Protein AF-A0AAU7LVA7-F1 (afdb_monomer_lite)

Foldseek 3Di:
DWFKKKKAACVVQPFPDPALVSVVVSVVVQPPDFQQEDPLQLQLLCLLCVVANALVVDDPQDPCSVVRQWPGRSNVCRVVPRGRMRMTTGHDDDDCLVVVVSSLVSRLVSQMWMAGPVVSWIAGNVRQIHPNVCSVVNVVSVVVVVPAQDFQFPVRVLVVCLVVVQVLVVVVQWDQDDDRNFPRWTWHDDVPGIKIWGWDWDDGRQGIKIKIKTQDDDDVVVVSCCVVPNDPDDDPDDDDDDGDTDIDMGGDDGDDPDDDDDDDDDDDDDDDDDDDDDDDDDDDDDDDDDD

Structure (mmCIF, N/CA/C/O backbone):
data_AF-A0AAU7LVA7-F1
#
_entry.id   AF-A0AAU7LVA7-F1
#
loop_
_atom_site.group_PDB
_atom_site.id
_atom_site.type_symbol
_atom_site.label_atom_id
_atom_site.label_alt_id
_atom_site.label_comp_id
_atom_site.label_asym_id
_atom_site.label_entity_id
_atom_site.label_seq_id
_atom_site.pdbx_PDB_ins_code
_atom_site.Cartn_x
_atom_site.Cartn_y
_atom_site.Cartn_z
_atom_site.occupancy
_atom_site.B_iso_or_equiv
_atom_site.auth_seq_id
_atom_site.auth_comp_id
_atom_site.auth_asym_id
_atom_site.auth_atom_id
_atom_site.pdbx_PDB_model_num
ATOM 1 N N . MET A 1 1 ? -14.015 9.700 -6.383 1.00 58.28 1 MET A N 1
ATOM 2 C CA . MET A 1 1 ? -14.110 9.625 -4.910 1.00 58.28 1 MET A CA 1
ATOM 3 C C . MET A 1 1 ? -12.846 8.931 -4.430 1.00 58.28 1 MET A C 1
ATOM 5 O O . MET A 1 1 ? -12.488 7.931 -5.043 1.00 58.28 1 MET A O 1
ATOM 9 N N . SER A 1 2 ? -12.120 9.504 -3.466 1.00 77.62 2 SER A N 1
ATOM 10 C CA . SER A 1 2 ? -10.934 8.886 -2.849 1.00 77.62 2 SER A CA 1
ATOM 11 C C . SER A 1 2 ? -11.360 7.720 -1.965 1.00 77.62 2 SER A C 1
ATOM 13 O O . SER A 1 2 ? -12.406 7.804 -1.330 1.00 77.62 2 SER A O 1
ATOM 15 N N . HIS A 1 3 ? -10.595 6.625 -1.975 1.00 90.06 3 HIS A N 1
ATOM 16 C CA . HIS A 1 3 ? -10.775 5.514 -1.038 1.00 90.06 3 HIS A CA 1
ATOM 17 C C . HIS A 1 3 ? -9.884 5.765 0.166 1.00 90.06 3 HIS A C 1
ATOM 19 O O . HIS A 1 3 ? -8.681 5.522 0.110 1.00 90.06 3 HIS A O 1
ATOM 25 N N . ASP A 1 4 ? -10.484 6.307 1.219 1.00 94.25 4 ASP A N 1
ATOM 26 C CA . ASP A 1 4 ? -9.775 6.735 2.417 1.00 94.25 4 ASP A CA 1
ATOM 27 C C . ASP A 1 4 ? -9.906 5.684 3.523 1.00 94.25 4 ASP A C 1
ATOM 29 O O . ASP A 1 4 ? -10.992 5.170 3.796 1.00 94.25 4 ASP A O 1
ATOM 33 N N . ILE A 1 5 ? -8.779 5.367 4.153 1.00 96.38 5 ILE A N 1
ATOM 34 C CA . ILE A 1 5 ? -8.670 4.422 5.263 1.00 96.38 5 ILE A CA 1
ATOM 35 C C . ILE A 1 5 ? -8.008 5.106 6.452 1.00 96.38 5 ILE A C 1
ATOM 37 O O . ILE A 1 5 ? -7.108 5.933 6.296 1.00 96.38 5 ILE A O 1
ATOM 41 N N . TRP A 1 6 ? -8.443 4.740 7.650 1.00 98.00 6 TRP A N 1
ATOM 42 C CA . TRP A 1 6 ? -8.034 5.401 8.883 1.00 98.00 6 TRP A CA 1
ATOM 43 C C . TRP A 1 6 ? -7.529 4.373 9.877 1.00 98.00 6 TRP A C 1
ATOM 45 O O . TRP A 1 6 ? -8.234 3.418 10.184 1.00 98.00 6 TRP A O 1
ATOM 55 N N . ALA A 1 7 ? -6.322 4.562 10.395 1.00 98.25 7 ALA A N 1
ATOM 56 C CA . ALA A 1 7 ? -5.748 3.703 11.418 1.00 98.25 7 ALA A CA 1
ATOM 57 C C . ALA A 1 7 ? -5.675 4.424 12.766 1.00 98.25 7 ALA A C 1
ATOM 59 O O . ALA A 1 7 ? -5.423 5.628 12.816 1.00 98.25 7 ALA A O 1
ATOM 60 N N . TRP A 1 8 ? -5.850 3.691 13.864 1.00 98.25 8 TRP A N 1
ATOM 61 C CA . TRP A 1 8 ? -5.659 4.228 15.212 1.00 98.25 8 TRP A CA 1
ATOM 62 C C . TRP A 1 8 ? -5.093 3.189 16.170 1.00 98.25 8 TRP A C 1
ATOM 64 O O . TRP A 1 8 ? -5.199 1.979 15.957 1.00 98.25 8 TRP A O 1
ATOM 74 N N . ASP A 1 9 ? -4.471 3.673 17.239 1.00 97.81 9 ASP A N 1
ATOM 75 C CA . ASP A 1 9 ? -3.884 2.823 18.266 1.00 97.81 9 ASP A CA 1
ATOM 76 C C . ASP A 1 9 ? -4.947 2.363 19.263 1.00 97.81 9 ASP A C 1
ATOM 78 O O . ASP A 1 9 ? -5.365 3.117 20.142 1.00 97.81 9 ASP A O 1
ATOM 82 N N . ILE A 1 10 ? -5.363 1.101 19.144 1.00 96.31 10 ILE A N 1
ATOM 83 C CA . ILE A 1 10 ? -6.399 0.518 20.004 1.00 96.31 10 ILE A CA 1
ATOM 84 C C . ILE A 1 10 ? -5.970 0.419 21.478 1.00 96.31 10 ILE A C 1
ATOM 86 O O . ILE A 1 10 ? -6.820 0.281 22.352 1.00 96.31 10 ILE A O 1
ATOM 90 N N . SER A 1 11 ? -4.662 0.469 21.770 1.00 96.19 11 SER A N 1
ATOM 91 C CA . SER A 1 11 ? -4.168 0.424 23.152 1.00 96.19 11 SER A CA 1
ATOM 92 C C . SER A 1 11 ? -4.306 1.766 23.871 1.00 96.19 11 SER A C 1
ATOM 94 O O . SER A 1 11 ? -4.548 1.782 25.077 1.00 96.19 11 SER A O 1
ATOM 96 N N . SER A 1 12 ? -4.227 2.869 23.124 1.00 96.31 12 SER A N 1
ATOM 97 C CA . SER A 1 12 ? -4.484 4.224 23.624 1.00 96.31 12 SER A CA 1
ATOM 98 C C . SER A 1 12 ? -5.970 4.580 23.556 1.00 96.31 12 SER A C 1
ATOM 100 O O . SER A 1 12 ? -6.494 5.220 24.463 1.00 96.31 12 SER A O 1
ATOM 102 N N . HIS A 1 13 ? -6.656 4.117 22.506 1.00 96.44 13 HIS A N 1
ATOM 103 C CA . HIS A 1 13 ? -8.060 4.417 22.222 1.00 96.44 13 HIS A CA 1
ATOM 104 C C . HIS A 1 13 ? -8.849 3.123 21.989 1.00 96.44 13 HIS A C 1
ATOM 106 O O . HIS A 1 13 ? -9.109 2.742 20.838 1.00 96.44 13 HIS A O 1
ATOM 112 N N . PRO A 1 14 ? -9.210 2.406 23.069 1.00 96.12 14 PRO A N 1
ATOM 113 C CA . PRO A 1 14 ? -9.965 1.169 22.957 1.00 96.12 14 PRO A CA 1
ATOM 114 C C . PRO A 1 14 ? -11.344 1.410 22.337 1.00 96.12 14 PRO A C 1
ATOM 116 O O . PRO A 1 14 ? -11.902 2.511 22.366 1.00 96.12 14 PRO A O 1
ATOM 119 N N . LEU A 1 15 ? -11.914 0.344 21.780 1.00 94.31 15 LEU A N 1
ATOM 120 C CA . LEU A 1 15 ? -13.280 0.374 21.277 1.00 94.31 15 LEU A CA 1
ATOM 121 C C . LEU A 1 15 ? -14.253 0.683 22.417 1.00 94.31 15 LEU A C 1
ATOM 123 O O . LEU A 1 15 ? -14.144 0.120 23.506 1.00 94.31 15 LEU A O 1
ATOM 127 N N . SER A 1 16 ? -15.249 1.523 22.143 1.00 87.00 16 SER A N 1
ATOM 128 C CA . SER A 1 16 ? -16.340 1.777 23.095 1.00 87.00 16 SER A CA 1
ATOM 129 C C . SER A 1 16 ? -17.169 0.515 23.378 1.00 87.00 16 SER A C 1
ATOM 131 O O . SER A 1 16 ? -17.613 0.298 24.503 1.00 87.00 16 SER A O 1
ATOM 133 N N . THR A 1 17 ? -17.349 -0.339 22.365 1.00 91.88 17 THR A N 1
ATOM 134 C CA . THR A 1 17 ? -17.931 -1.686 22.461 1.00 91.88 17 THR A CA 1
ATOM 135 C C . THR A 1 17 ? -17.287 -2.609 21.424 1.00 91.88 17 THR A C 1
ATOM 137 O O . THR A 1 17 ? -16.832 -2.140 20.382 1.00 91.88 17 THR A O 1
ATOM 140 N N . ASP A 1 18 ? -17.312 -3.926 21.653 1.00 93.19 18 ASP A N 1
ATOM 141 C CA . ASP A 1 18 ? -16.828 -4.960 20.715 1.00 93.19 18 ASP A CA 1
ATOM 142 C C . ASP A 1 18 ? -17.759 -5.167 19.496 1.00 93.19 18 ASP A C 1
ATOM 144 O O . ASP A 1 18 ? -18.023 -6.285 19.054 1.00 93.19 18 ASP A O 1
ATOM 148 N N . THR A 1 19 ? -18.300 -4.079 18.952 1.00 96.69 19 THR A N 1
ATOM 149 C CA . THR A 1 19 ? -19.236 -4.081 17.826 1.00 96.69 19 THR A CA 1
ATOM 150 C C . THR A 1 19 ? -18.777 -3.106 16.751 1.00 96.69 19 THR A C 1
ATOM 152 O O . THR A 1 19 ? -18.006 -2.184 17.018 1.00 96.69 19 THR A O 1
ATOM 155 N N . PHE A 1 20 ? -19.286 -3.266 15.527 1.00 97.00 20 PHE A N 1
ATOM 156 C CA . PHE A 1 20 ? -19.023 -2.297 14.462 1.00 97.00 20 PHE A CA 1
ATOM 157 C C . PHE A 1 20 ? -19.462 -0.877 14.852 1.00 97.00 20 PHE A C 1
ATOM 159 O O . PHE A 1 20 ? -18.714 0.072 14.644 1.00 97.00 20 PHE A O 1
ATOM 166 N N . GLY A 1 21 ? -20.631 -0.735 15.489 1.00 96.94 21 GLY A N 1
ATOM 167 C CA . GLY A 1 21 ? -21.102 0.558 15.991 1.00 96.94 21 GLY A CA 1
ATOM 168 C C . GLY A 1 21 ? -20.134 1.175 17.002 1.00 96.94 21 GLY A C 1
ATOM 169 O O . GLY A 1 21 ? -19.877 2.375 16.945 1.00 96.94 21 GLY A O 1
ATOM 170 N N . GLY A 1 22 ? -19.532 0.351 17.864 1.00 96.75 22 GLY A N 1
ATOM 171 C CA . GLY A 1 22 ? -18.489 0.793 18.784 1.00 96.75 22 GLY A CA 1
ATOM 172 C C . GLY A 1 22 ? -17.232 1.293 18.076 1.00 96.75 22 GLY A C 1
ATOM 173 O O . GLY A 1 22 ? -16.712 2.349 18.432 1.00 96.75 22 GLY A O 1
ATOM 174 N N . ALA A 1 23 ? -16.783 0.580 17.039 1.00 97.12 23 ALA A N 1
ATOM 175 C CA . ALA A 1 23 ? -15.648 0.990 16.213 1.00 97.12 23 ALA A CA 1
ATOM 176 C C . ALA A 1 23 ? -15.919 2.293 15.449 1.00 97.12 23 ALA A C 1
ATOM 178 O O . ALA A 1 23 ? -15.084 3.192 15.472 1.00 97.12 23 ALA A O 1
ATOM 179 N N . ALA A 1 24 ? -17.099 2.432 14.840 1.00 97.00 24 ALA A N 1
ATOM 180 C CA . ALA A 1 24 ? -17.502 3.649 14.141 1.00 97.00 24 ALA A CA 1
ATOM 181 C C . ALA A 1 24 ? -17.590 4.854 15.094 1.00 97.00 24 ALA A C 1
ATOM 183 O O . ALA A 1 24 ? -17.121 5.940 14.763 1.00 97.00 24 ALA A O 1
ATOM 184 N N . GLN A 1 25 ? -18.137 4.669 16.300 1.00 96.69 25 GLN A N 1
ATOM 185 C CA . GLN A 1 25 ? -18.177 5.720 17.321 1.00 96.69 25 GLN A CA 1
ATOM 186 C C . GLN A 1 25 ? -16.778 6.129 17.786 1.00 96.69 25 GLN A C 1
ATOM 188 O O . GLN A 1 25 ? -16.509 7.324 17.893 1.00 96.69 25 GLN A O 1
ATOM 193 N N . THR A 1 26 ? -15.886 5.162 18.031 1.00 96.75 26 THR A N 1
ATOM 194 C CA . THR A 1 26 ? -14.486 5.452 18.366 1.00 96.75 26 THR A CA 1
ATOM 195 C C . THR A 1 26 ? -13.816 6.223 17.228 1.00 96.75 26 THR A C 1
ATOM 197 O O . THR A 1 26 ? -13.248 7.278 17.480 1.00 96.75 26 THR A O 1
ATOM 200 N N . PHE A 1 27 ? -13.947 5.775 15.976 1.00 96.75 27 PHE A N 1
ATOM 201 C CA . PHE A 1 27 ? -13.410 6.484 14.811 1.00 96.75 27 PHE A CA 1
ATOM 202 C C . PHE A 1 27 ? -13.885 7.944 14.745 1.00 96.75 27 PHE A C 1
ATOM 204 O O . PHE A 1 27 ? -13.054 8.847 14.682 1.00 96.75 27 PHE A O 1
ATOM 211 N N . LEU A 1 28 ? -15.199 8.184 14.826 1.00 96.44 28 LEU A N 1
ATOM 212 C CA . LEU A 1 28 ? -15.772 9.534 14.790 1.00 96.44 28 LEU A CA 1
ATOM 213 C C . LEU A 1 28 ? -15.262 10.410 15.940 1.00 96.44 28 LEU A C 1
ATOM 215 O O . LEU A 1 28 ? -14.937 11.575 15.726 1.00 96.44 28 LEU A O 1
ATOM 219 N N . ALA A 1 29 ? -15.150 9.854 17.149 1.00 96.25 29 ALA A N 1
ATOM 220 C CA . ALA A 1 29 ? -14.634 10.585 18.302 1.00 96.25 29 ALA A CA 1
ATOM 221 C C . ALA A 1 29 ? -13.168 11.010 18.117 1.00 96.25 29 ALA A C 1
ATOM 223 O O . ALA A 1 29 ? -12.787 12.085 18.572 1.00 96.25 29 ALA A O 1
ATOM 224 N N . LEU A 1 30 ? -12.355 10.198 17.435 1.00 96.75 30 LEU A N 1
ATOM 225 C CA . LEU A 1 30 ? -10.927 10.459 17.240 1.00 96.75 30 LEU A CA 1
ATOM 226 C C . LEU A 1 30 ? -10.613 11.449 16.108 1.00 96.75 30 LEU A C 1
ATOM 228 O O . LEU A 1 30 ? -9.484 11.936 16.050 1.00 96.75 30 LEU A O 1
ATOM 232 N N . GLN A 1 31 ? -11.568 11.788 15.232 1.00 95.50 31 GLN A N 1
ATOM 233 C CA . GLN A 1 31 ? -11.324 12.702 14.101 1.00 95.50 31 GLN A CA 1
ATOM 234 C C . GLN A 1 31 ? -10.785 14.075 14.533 1.00 95.50 31 GLN A C 1
ATOM 236 O O . GLN A 1 31 ? -9.947 14.663 13.839 1.00 95.50 31 GLN A O 1
ATOM 241 N N . GLU A 1 32 ? -11.218 14.541 15.705 1.00 92.75 32 GLU A N 1
ATOM 242 C CA . GLU A 1 32 ? -10.858 15.841 16.281 1.00 92.75 32 GLU A CA 1
ATOM 243 C C . GLU A 1 32 ? -9.812 15.742 17.405 1.00 92.75 32 GLU A C 1
ATOM 245 O O . GLU A 1 32 ? -9.429 16.754 17.994 1.00 92.75 32 GLU A O 1
ATOM 250 N N . VAL A 1 33 ? -9.326 14.537 17.724 1.00 95.94 33 VAL A N 1
ATOM 251 C CA . VAL A 1 33 ? -8.373 14.338 18.823 1.00 95.94 33 VAL A CA 1
ATOM 252 C C . VAL A 1 33 ? -6.941 14.540 18.334 1.00 95.94 33 VAL A C 1
ATOM 254 O O . VAL A 1 33 ? -6.463 13.869 17.415 1.00 95.94 33 VAL A O 1
ATOM 257 N N . ASN A 1 34 ? -6.242 15.456 19.001 1.00 93.69 34 ASN A N 1
ATOM 258 C CA . ASN A 1 34 ? -4.803 15.656 18.889 1.00 93.69 34 ASN A CA 1
ATOM 259 C C . ASN A 1 34 ? -4.160 15.296 20.233 1.00 93.69 34 ASN A C 1
ATOM 261 O O . ASN A 1 34 ? -4.285 16.038 21.207 1.00 93.69 34 ASN A O 1
ATOM 265 N N . ASP A 1 35 ? -3.514 14.138 20.281 1.00 92.56 35 ASP A N 1
ATOM 266 C CA . ASP A 1 35 ? -2.845 13.587 21.459 1.00 92.56 35 ASP A CA 1
ATOM 267 C C . ASP A 1 35 ? -1.343 13.353 21.225 1.00 92.56 35 ASP A C 1
ATOM 269 O O . ASP A 1 35 ? -0.682 12.681 22.015 1.00 92.56 35 ASP A O 1
ATOM 273 N N . GLY A 1 36 ? -0.794 13.935 20.154 1.00 89.31 36 GLY A N 1
ATOM 274 C CA . GLY A 1 36 ? 0.602 13.764 19.758 1.00 89.31 36 GLY A CA 1
ATOM 275 C C . GLY A 1 36 ? 0.866 12.530 18.891 1.00 89.31 36 GLY A C 1
ATOM 276 O O . GLY A 1 36 ? 2.018 12.309 18.523 1.00 89.31 36 GLY A O 1
ATOM 277 N N . GLY A 1 37 ? -0.171 11.768 18.523 1.00 89.81 37 GLY A N 1
ATOM 278 C CA . GLY A 1 37 ? -0.056 10.572 17.690 1.00 89.81 37 GLY A CA 1
ATOM 279 C C . GLY A 1 37 ? 0.475 9.347 18.442 1.00 89.81 37 GLY A C 1
ATOM 280 O O . GLY A 1 37 ? 0.793 9.393 19.629 1.00 89.81 37 GLY A O 1
ATOM 281 N N . SER A 1 38 ? 0.574 8.211 17.743 1.00 94.88 38 SER A N 1
ATOM 282 C CA . SER A 1 38 ? 1.116 6.963 18.297 1.00 94.88 38 SER A CA 1
ATOM 283 C C . SER A 1 38 ? 2.470 6.612 17.668 1.00 94.88 38 SER A C 1
ATOM 285 O O . SER A 1 38 ? 2.602 6.662 16.441 1.00 94.88 38 SER A O 1
ATOM 287 N N . PRO A 1 39 ? 3.469 6.144 18.448 1.00 95.06 39 PRO A N 1
ATOM 288 C CA . PRO A 1 39 ? 4.717 5.617 17.888 1.00 95.06 39 PRO A CA 1
ATOM 289 C C . PRO A 1 39 ? 4.489 4.429 16.935 1.00 95.06 39 PRO A C 1
ATOM 291 O O . PRO A 1 39 ? 5.303 4.193 16.038 1.00 95.06 39 PRO A O 1
ATOM 294 N N . ARG A 1 40 ? 3.359 3.719 17.065 1.00 97.56 40 ARG A N 1
ATOM 295 C CA . ARG A 1 40 ? 2.959 2.637 16.153 1.00 97.56 40 ARG A CA 1
ATOM 296 C C . ARG A 1 40 ? 2.657 3.141 14.742 1.00 97.56 40 ARG A C 1
ATOM 298 O O . ARG A 1 40 ? 2.842 2.388 13.790 1.00 97.56 40 ARG A O 1
ATOM 305 N N . PHE A 1 41 ? 2.286 4.414 14.567 1.00 97.75 41 PHE A N 1
ATOM 306 C CA . PHE A 1 41 ? 2.133 5.004 13.232 1.00 97.75 41 PHE A CA 1
ATOM 307 C C . PHE A 1 41 ? 3.456 5.038 12.471 1.00 97.75 41 PHE A C 1
ATOM 309 O O . PHE A 1 41 ? 3.475 4.755 11.278 1.00 97.75 41 PHE A O 1
ATOM 316 N N . ALA A 1 42 ? 4.580 5.294 13.146 1.00 96.31 42 ALA A N 1
ATOM 317 C CA . ALA A 1 42 ? 5.890 5.258 12.503 1.00 96.31 42 ALA A CA 1
ATOM 318 C C . ALA A 1 42 ? 6.309 3.826 12.118 1.00 96.31 42 ALA A C 1
ATOM 320 O O . ALA A 1 42 ? 6.936 3.620 11.080 1.00 96.31 42 ALA A O 1
ATOM 321 N N . GLU A 1 43 ? 5.977 2.819 12.931 1.00 96.56 43 GLU A N 1
ATOM 322 C CA . GLU A 1 43 ? 6.195 1.404 12.590 1.00 96.56 43 GLU A CA 1
ATOM 323 C C . GLU A 1 43 ? 5.368 0.980 11.379 1.00 96.56 43 GLU A C 1
ATOM 325 O O . GLU A 1 43 ? 5.917 0.457 10.406 1.00 96.56 43 GLU A O 1
ATOM 330 N N . PHE A 1 44 ? 4.078 1.294 11.409 1.00 98.25 44 PHE A N 1
ATOM 331 C CA . PHE A 1 44 ? 3.154 1.070 10.311 1.00 98.25 44 PHE A CA 1
ATOM 332 C C . PHE A 1 44 ? 3.618 1.759 9.020 1.00 98.25 44 PHE A C 1
ATOM 334 O O . PHE A 1 44 ? 3.802 1.097 7.999 1.00 98.25 44 PHE A O 1
ATOM 341 N N . ALA A 1 45 ? 3.914 3.059 9.064 1.00 97.56 45 ALA A N 1
ATOM 342 C CA . ALA A 1 45 ? 4.364 3.814 7.901 1.00 97.56 45 ALA A CA 1
ATOM 343 C C . ALA A 1 45 ? 5.691 3.294 7.328 1.00 97.56 45 ALA A C 1
ATOM 345 O O . ALA A 1 45 ? 5.846 3.237 6.108 1.00 97.56 45 ALA A O 1
ATOM 346 N N . ARG A 1 46 ? 6.631 2.850 8.180 1.00 97.56 46 ARG A N 1
ATOM 347 C CA . ARG A 1 46 ? 7.866 2.183 7.728 1.00 97.56 46 ARG A CA 1
ATOM 348 C C . ARG A 1 46 ? 7.569 0.907 6.948 1.00 97.56 46 ARG A C 1
ATOM 350 O O . ARG A 1 46 ? 8.192 0.692 5.912 1.00 97.56 46 ARG A O 1
ATOM 357 N N . ALA A 1 47 ? 6.628 0.086 7.412 1.00 96.75 47 ALA A N 1
ATOM 358 C CA . ALA A 1 47 ? 6.228 -1.119 6.689 1.00 96.75 47 ALA A CA 1
ATOM 359 C C . ALA A 1 47 ? 5.643 -0.776 5.309 1.00 96.75 47 ALA A C 1
ATOM 361 O O . ALA A 1 47 ? 6.010 -1.411 4.319 1.00 96.75 47 ALA A O 1
ATOM 362 N N . LEU A 1 48 ? 4.809 0.269 5.226 1.00 96.12 48 LEU A N 1
ATOM 363 C CA . LEU A 1 48 ? 4.238 0.739 3.961 1.00 96.12 48 LEU A CA 1
ATOM 364 C C . LEU A 1 48 ? 5.319 1.150 2.958 1.00 96.12 48 LEU A C 1
ATOM 366 O O . LEU A 1 48 ? 5.355 0.622 1.844 1.00 96.12 48 LEU A O 1
ATOM 370 N N . VAL A 1 49 ? 6.228 2.045 3.365 1.00 94.88 49 VAL A N 1
ATOM 371 C CA . VAL A 1 49 ? 7.261 2.577 2.462 1.00 94.88 49 VAL A CA 1
ATOM 372 C C . VAL A 1 49 ? 8.371 1.574 2.149 1.00 94.88 49 VAL A C 1
ATOM 374 O O . VAL A 1 49 ? 9.024 1.693 1.117 1.00 94.88 49 VAL A O 1
ATOM 377 N N . ALA A 1 50 ? 8.570 0.552 2.989 1.00 91.88 50 ALA A N 1
ATOM 378 C CA . ALA A 1 50 ? 9.506 -0.533 2.701 1.00 91.88 50 ALA A CA 1
ATOM 379 C C . ALA A 1 50 ? 9.053 -1.393 1.510 1.00 91.88 50 ALA A C 1
ATOM 381 O O . ALA A 1 50 ? 9.889 -1.855 0.734 1.00 91.88 50 ALA A O 1
ATOM 382 N N . ARG A 1 51 ? 7.740 -1.612 1.355 1.00 88.31 51 ARG A N 1
ATOM 383 C CA . ARG A 1 51 ? 7.186 -2.380 0.228 1.00 88.31 51 ARG A CA 1
ATOM 384 C C . ARG A 1 51 ? 6.898 -1.505 -0.988 1.00 88.31 51 ARG A C 1
ATOM 386 O O . ARG A 1 51 ? 7.132 -1.930 -2.117 1.00 88.31 51 ARG A O 1
ATOM 393 N N . HIS A 1 52 ? 6.388 -0.302 -0.752 1.00 88.50 52 HIS A N 1
ATOM 394 C CA . HIS A 1 52 ? 6.038 0.664 -1.783 1.00 88.50 52 HIS A CA 1
ATOM 395 C C . HIS A 1 52 ? 6.662 2.013 -1.410 1.00 88.50 52 HIS A C 1
ATOM 397 O O . HIS A 1 52 ? 6.055 2.751 -0.644 1.00 88.50 52 HIS A O 1
ATOM 403 N N . PRO A 1 53 ? 7.875 2.345 -1.874 1.00 90.69 53 PRO A N 1
ATOM 404 C CA . PRO A 1 53 ? 8.503 3.620 -1.538 1.00 90.69 53 PRO A CA 1
ATOM 405 C C . PRO A 1 53 ? 7.628 4.819 -1.922 1.00 90.69 53 PRO A C 1
ATOM 407 O O . PRO A 1 53 ? 6.957 4.799 -2.952 1.00 90.69 53 PRO A O 1
ATOM 410 N N . SER A 1 54 ? 7.645 5.864 -1.093 1.00 90.25 54 SER A N 1
ATOM 411 C CA . SER A 1 54 ? 7.033 7.151 -1.443 1.00 90.25 54 SER A CA 1
ATOM 412 C C . SER A 1 54 ? 7.858 7.854 -2.522 1.00 90.25 54 SER A C 1
ATOM 414 O O . SER A 1 54 ? 9.085 7.742 -2.532 1.00 90.25 54 SER A O 1
ATOM 416 N N . ALA A 1 55 ? 7.201 8.615 -3.400 1.00 88.44 55 ALA A N 1
ATOM 417 C CA . ALA A 1 55 ? 7.841 9.304 -4.523 1.00 88.44 55 ALA A CA 1
ATOM 418 C C . ALA A 1 55 ? 9.020 10.203 -4.099 1.00 88.44 55 ALA A C 1
ATOM 420 O O . ALA A 1 55 ? 10.050 10.242 -4.760 1.00 88.44 55 ALA A O 1
ATOM 421 N N . ASP A 1 56 ? 8.901 10.888 -2.962 1.00 89.19 56 ASP A N 1
ATOM 422 C CA . ASP A 1 56 ? 9.929 11.782 -2.413 1.00 89.19 56 ASP A CA 1
ATOM 423 C C . ASP A 1 56 ? 11.098 11.056 -1.721 1.00 89.19 56 ASP A C 1
ATOM 425 O O . ASP A 1 56 ? 12.065 11.700 -1.316 1.00 89.19 56 ASP A O 1
ATOM 429 N N . MET A 1 57 ? 11.004 9.733 -1.549 1.00 87.44 57 MET A N 1
ATOM 430 C CA . MET A 1 57 ? 12.101 8.883 -1.071 1.00 87.44 57 MET A CA 1
ATOM 431 C C . MET A 1 57 ? 12.961 8.343 -2.217 1.00 87.44 57 MET A C 1
ATOM 433 O O . MET A 1 57 ? 13.983 7.702 -1.968 1.00 87.44 57 MET A O 1
ATOM 437 N N . LEU A 1 58 ? 12.537 8.572 -3.457 1.00 85.12 58 LEU A N 1
ATOM 438 C CA . LEU A 1 58 ? 13.228 8.147 -4.661 1.00 85.12 58 LEU A CA 1
ATOM 439 C C . LEU A 1 58 ? 14.003 9.324 -5.268 1.00 85.12 58 LEU A C 1
ATOM 441 O O . LEU A 1 58 ? 13.792 10.486 -4.909 1.00 85.12 58 LEU A O 1
ATOM 445 N N . ALA A 1 59 ? 14.951 9.029 -6.159 1.00 82.56 59 ALA A N 1
ATOM 446 C CA . ALA A 1 59 ? 15.675 10.086 -6.860 1.00 82.56 59 ALA A CA 1
ATOM 447 C C . ALA A 1 59 ? 14.694 10.935 -7.701 1.00 82.56 59 ALA A C 1
ATOM 449 O O . ALA A 1 59 ? 13.701 10.395 -8.187 1.00 82.56 59 ALA A O 1
ATOM 450 N N . PRO A 1 60 ? 14.947 12.243 -7.919 1.00 77.56 60 PRO A N 1
ATOM 451 C CA . PRO A 1 60 ? 14.043 13.104 -8.694 1.00 77.56 60 PRO A CA 1
ATOM 452 C C . PRO A 1 60 ? 13.753 12.610 -10.119 1.00 77.56 60 PRO A C 1
ATOM 454 O O . PRO A 1 60 ? 12.749 12.989 -10.713 1.00 77.56 60 PRO A O 1
ATOM 457 N N . ASP A 1 61 ? 14.648 11.798 -10.677 1.00 75.12 61 ASP A N 1
ATOM 458 C CA . ASP A 1 61 ? 14.548 11.167 -11.989 1.00 75.12 61 ASP A CA 1
ATOM 459 C C . ASP A 1 61 ? 14.272 9.656 -11.914 1.00 75.12 61 ASP A C 1
ATOM 461 O O . ASP A 1 61 ? 14.360 8.964 -12.936 1.00 75.12 61 ASP A O 1
ATOM 465 N N . ASP A 1 62 ? 13.931 9.140 -10.727 1.00 75.06 62 ASP A N 1
ATOM 466 C CA . ASP A 1 62 ? 13.575 7.741 -10.552 1.00 75.06 62 ASP A CA 1
ATOM 467 C C . ASP A 1 62 ? 12.229 7.466 -11.240 1.00 75.06 62 ASP A C 1
ATOM 469 O O . ASP A 1 62 ? 11.203 8.035 -10.856 1.00 75.06 62 ASP A O 1
ATOM 473 N N . PRO A 1 63 ? 12.197 6.588 -12.253 1.00 66.81 63 PRO A N 1
ATOM 474 C CA . PRO A 1 63 ? 10.955 6.213 -12.916 1.00 66.81 63 PRO A CA 1
ATOM 475 C C . PRO A 1 63 ? 9.862 5.678 -11.996 1.00 66.81 63 PRO A C 1
ATOM 477 O O . PRO A 1 63 ? 8.694 5.701 -12.375 1.00 66.81 63 PRO A O 1
ATOM 480 N N . ASP A 1 64 ? 10.237 5.097 -10.861 1.00 72.00 64 ASP A N 1
ATOM 481 C CA . ASP A 1 64 ? 9.284 4.464 -9.958 1.00 72.00 64 ASP A CA 1
ATOM 482 C C . ASP A 1 64 ? 8.616 5.505 -9.035 1.00 72.00 64 ASP A C 1
ATOM 484 O O . ASP A 1 64 ? 7.665 5.176 -8.326 1.00 72.00 64 ASP A O 1
ATOM 488 N N . ALA A 1 65 ? 9.042 6.778 -9.078 1.00 78.88 65 ALA A N 1
ATOM 489 C CA . ALA A 1 65 ? 8.425 7.868 -8.320 1.00 78.88 65 ALA A CA 1
ATOM 490 C C . ALA A 1 65 ? 6.969 8.128 -8.731 1.00 78.88 65 ALA A C 1
ATOM 492 O O . ALA A 1 65 ? 6.117 8.329 -7.867 1.00 78.88 65 ALA A O 1
ATOM 493 N N . GLU A 1 66 ? 6.655 8.048 -10.028 1.00 75.56 66 GLU A N 1
ATOM 494 C CA . GLU A 1 66 ? 5.277 8.168 -10.535 1.00 75.56 66 GLU A CA 1
ATOM 495 C C . GLU A 1 66 ? 4.395 6.965 -10.157 1.00 75.56 66 GLU A C 1
ATOM 497 O O . GLU A 1 66 ? 3.170 7.030 -10.255 1.00 75.56 66 GLU A O 1
ATOM 502 N N . ASP A 1 67 ? 5.015 5.871 -9.709 1.00 75.56 67 ASP A N 1
ATOM 503 C CA . ASP A 1 67 ? 4.354 4.607 -9.389 1.00 75.56 67 ASP A CA 1
ATOM 504 C C . ASP A 1 67 ? 4.087 4.420 -7.895 1.00 75.56 67 ASP A C 1
ATOM 506 O O . ASP A 1 67 ? 3.506 3.405 -7.493 1.00 75.56 67 ASP A O 1
ATOM 510 N N . SER A 1 68 ? 4.488 5.392 -7.072 1.00 86.44 68 SER A N 1
ATOM 511 C CA . SER A 1 68 ? 4.133 5.425 -5.658 1.00 86.44 68 SER A CA 1
ATOM 512 C C . SER A 1 68 ? 2.606 5.403 -5.518 1.00 86.44 68 SER A C 1
ATOM 514 O O . SER A 1 68 ? 1.934 6.319 -5.996 1.00 86.44 68 SER A O 1
ATOM 516 N N . PRO A 1 69 ? 2.025 4.403 -4.828 1.00 87.94 69 PRO A N 1
ATOM 517 C CA . PRO A 1 69 ? 0.583 4.360 -4.614 1.00 87.94 69 PRO A CA 1
ATOM 518 C C . PRO A 1 69 ? 0.118 5.394 -3.578 1.00 87.94 69 PRO A C 1
ATOM 520 O O . PRO A 1 69 ? -1.082 5.584 -3.396 1.00 87.94 69 PRO A O 1
ATOM 523 N N . TRP A 1 70 ? 1.051 6.036 -2.872 1.00 91.44 70 TRP A N 1
ATOM 524 C CA . TRP A 1 70 ? 0.755 6.941 -1.771 1.00 91.44 70 TRP A CA 1
ATOM 525 C C . TRP A 1 70 ? 0.531 8.373 -2.242 1.00 91.44 70 TRP A C 1
ATOM 527 O O . TRP A 1 70 ? 1.327 8.931 -3.001 1.00 91.44 70 TRP A O 1
ATOM 537 N N . GLN A 1 71 ? -0.519 8.996 -1.709 1.00 88.75 71 GLN A N 1
ATOM 538 C CA . GLN A 1 71 ? -0.710 10.440 -1.790 1.00 88.75 71 GLN A CA 1
ATOM 539 C C . GLN A 1 71 ? 0.143 11.121 -0.708 1.00 88.75 71 GLN A C 1
ATOM 541 O O . GLN A 1 71 ? -0.280 11.296 0.434 1.00 88.75 71 GLN A O 1
ATOM 546 N N . GLY A 1 72 ? 1.377 11.472 -1.073 1.00 90.38 72 GLY A N 1
ATOM 547 C CA . GLY A 1 72 ? 2.381 11.997 -0.145 1.00 90.38 72 GLY A CA 1
ATOM 548 C C . GLY A 1 72 ? 3.219 10.892 0.501 1.00 90.38 72 GLY A C 1
ATOM 549 O O . GLY A 1 72 ? 3.226 9.757 0.035 1.00 90.38 72 GLY A O 1
ATOM 550 N N . ASN A 1 73 ? 3.947 11.239 1.565 1.00 94.38 73 ASN A N 1
ATOM 551 C CA . ASN A 1 73 ? 4.871 10.330 2.241 1.00 94.38 73 ASN A CA 1
ATOM 552 C C . ASN A 1 73 ? 4.279 9.837 3.571 1.00 94.38 73 ASN A C 1
ATOM 554 O O . ASN A 1 73 ? 4.267 10.619 4.529 1.00 94.38 73 ASN A O 1
ATOM 558 N N . PRO A 1 74 ? 3.860 8.558 3.676 1.00 96.44 74 PRO A N 1
ATOM 559 C CA . PRO A 1 74 ? 3.302 8.012 4.912 1.00 96.44 74 PRO A CA 1
ATOM 560 C C . PRO A 1 74 ? 4.241 8.157 6.114 1.00 96.44 74 PRO A C 1
ATOM 562 O O . PRO A 1 74 ? 3.790 8.375 7.235 1.00 96.44 74 PRO A O 1
ATOM 565 N N . LEU A 1 75 ? 5.557 8.063 5.899 1.00 95.81 75 LEU A N 1
ATOM 566 C CA . LEU A 1 75 ? 6.538 8.158 6.976 1.00 95.81 75 LEU A CA 1
ATOM 567 C C . LEU A 1 75 ? 6.649 9.583 7.522 1.00 95.81 75 LEU A C 1
ATOM 569 O O . LEU A 1 75 ? 6.651 9.753 8.738 1.00 95.81 75 LEU A O 1
ATOM 573 N N . LYS A 1 76 ? 6.678 10.599 6.649 1.00 95.69 76 LYS A N 1
ATOM 574 C CA . LYS A 1 76 ? 6.636 12.006 7.088 1.00 95.69 76 LYS A CA 1
ATOM 575 C C . LYS A 1 76 ? 5.305 12.333 7.756 1.00 95.69 76 LYS A C 1
ATOM 577 O O . LYS A 1 76 ? 5.297 12.911 8.832 1.00 95.69 76 LYS A O 1
ATOM 582 N N . GLN A 1 77 ? 4.189 11.876 7.181 1.00 95.25 77 GLN A N 1
ATOM 583 C CA . GLN A 1 77 ? 2.862 12.028 7.789 1.00 95.25 77 GLN A CA 1
ATOM 584 C C . GLN A 1 77 ? 2.808 11.436 9.205 1.00 95.25 77 GLN A C 1
ATOM 586 O O . GLN A 1 77 ? 2.188 12.028 10.080 1.00 95.25 77 GLN A O 1
ATOM 591 N N . ALA A 1 78 ? 3.479 10.306 9.454 1.00 95.50 78 ALA A N 1
ATOM 592 C CA . ALA A 1 78 ? 3.513 9.678 10.776 1.00 95.50 78 ALA A CA 1
ATOM 593 C C . ALA A 1 78 ? 4.410 10.425 11.772 1.00 95.50 78 ALA A C 1
ATOM 595 O O . ALA A 1 78 ? 4.164 10.364 12.970 1.00 95.50 78 ALA A O 1
ATOM 596 N N . GLN A 1 79 ? 5.460 11.091 11.288 1.00 93.44 79 GLN A N 1
ATOM 597 C CA . GLN A 1 79 ? 6.406 11.852 12.112 1.00 93.44 79 GLN A CA 1
ATOM 598 C C . GLN A 1 79 ? 5.876 13.241 12.471 1.00 93.44 79 GLN A C 1
ATOM 600 O O . GLN A 1 79 ? 6.052 13.694 13.598 1.00 93.44 79 GLN A O 1
ATOM 605 N N . ASP A 1 80 ? 5.223 13.896 11.513 1.00 92.31 80 ASP A N 1
ATOM 606 C CA . ASP A 1 80 ? 4.679 1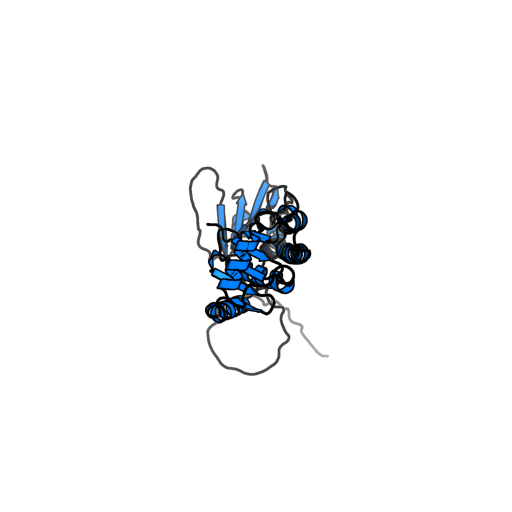5.245 11.663 1.00 92.31 80 ASP A CA 1
ATOM 607 C C . ASP A 1 80 ? 3.246 15.222 12.227 1.00 92.31 80 ASP A C 1
ATOM 609 O O . ASP A 1 80 ? 2.737 16.228 12.729 1.00 92.31 80 ASP A O 1
ATOM 613 N N . GLY A 1 81 ? 2.571 14.075 12.121 1.00 87.94 81 GLY A N 1
ATOM 614 C CA . GLY A 1 81 ? 1.193 13.879 12.540 1.00 87.94 81 GLY A CA 1
ATOM 615 C C . GLY A 1 81 ? 1.044 13.868 14.056 1.00 87.94 81 GLY A C 1
ATOM 616 O O . GLY A 1 81 ? 1.665 13.071 14.748 1.00 87.94 81 GLY A O 1
ATOM 617 N N . GLN A 1 82 ? 0.155 14.720 14.565 1.00 91.94 82 GLN A N 1
ATOM 618 C CA . GLN A 1 82 ? -0.191 14.767 15.992 1.00 91.94 82 GLN A CA 1
ATOM 619 C C . GLN A 1 82 ? -1.594 14.222 16.298 1.00 91.94 82 GLN A C 1
ATOM 621 O O . GLN A 1 82 ? -2.055 14.264 17.435 1.00 91.94 82 GLN A O 1
ATOM 626 N N . ARG A 1 83 ? -2.316 13.748 15.278 1.00 95.44 83 ARG A N 1
ATOM 627 C CA . ARG A 1 83 ? -3.688 13.257 15.439 1.00 95.44 83 ARG A CA 1
ATOM 628 C C . ARG A 1 83 ? -3.705 11.838 15.995 1.00 95.44 83 ARG A C 1
ATOM 630 O O . ARG A 1 83 ? -2.832 11.037 15.672 1.00 95.44 83 ARG A O 1
ATOM 637 N N . ALA A 1 84 ? -4.774 11.510 16.716 1.00 96.94 84 ALA A N 1
ATOM 638 C CA . ALA A 1 84 ? -5.047 10.148 17.171 1.00 96.94 84 ALA A CA 1
ATOM 639 C C . ALA A 1 84 ? -5.422 9.186 16.024 1.00 96.94 84 ALA A C 1
ATOM 641 O O . ALA A 1 84 ? -5.439 7.969 16.214 1.00 96.94 84 ALA A O 1
ATOM 642 N N . LEU A 1 85 ? -5.716 9.727 14.835 1.00 97.12 85 LEU A N 1
ATOM 643 C CA . LEU A 1 85 ? -5.939 8.980 13.600 1.00 97.12 85 LEU A CA 1
ATOM 644 C C . LEU A 1 85 ? -4.803 9.198 12.604 1.00 97.12 85 LEU A C 1
ATOM 646 O O . LEU A 1 85 ? -4.373 10.327 12.360 1.00 97.12 85 LEU A O 1
ATOM 650 N N . PHE A 1 86 ? -4.420 8.117 11.939 1.00 97.50 86 PHE A N 1
ATOM 651 C CA . PHE A 1 86 ? -3.538 8.125 10.786 1.00 97.50 86 PHE A CA 1
ATOM 652 C C . PHE A 1 86 ? -4.345 7.810 9.522 1.00 97.50 86 PHE A C 1
ATOM 654 O O . PHE A 1 86 ? -4.798 6.681 9.334 1.00 97.50 86 PHE A O 1
ATOM 661 N N . GLY A 1 87 ? -4.562 8.817 8.678 1.00 96.19 87 GLY A N 1
ATOM 662 C CA . GLY A 1 87 ? -5.325 8.686 7.435 1.00 96.19 87 GLY A CA 1
ATOM 663 C C . GLY A 1 87 ? -4.437 8.367 6.236 1.00 96.19 87 GLY A C 1
ATOM 664 O O . GLY A 1 87 ? -3.360 8.940 6.089 1.00 96.19 87 GLY A O 1
ATOM 665 N N . LEU A 1 88 ? -4.909 7.487 5.357 1.00 95.56 88 LEU A N 1
ATOM 666 C CA . LEU A 1 88 ? -4.299 7.187 4.065 1.00 95.56 88 LEU A CA 1
ATOM 667 C C . LEU A 1 88 ? -5.363 7.207 2.976 1.00 95.56 88 LEU A C 1
ATOM 669 O O . LEU A 1 88 ? -6.431 6.624 3.133 1.00 95.56 88 LEU A O 1
ATOM 673 N N . SER A 1 89 ? -5.026 7.797 1.836 1.00 93.75 89 SER A N 1
ATOM 674 C CA . SER A 1 89 ? -5.844 7.719 0.630 1.00 93.75 89 SER A CA 1
ATOM 675 C C . SER A 1 89 ? -5.232 6.714 -0.337 1.00 93.75 89 SER A C 1
ATOM 677 O O . SER A 1 89 ? -4.094 6.884 -0.783 1.00 93.75 89 SER A O 1
ATOM 679 N N . LEU A 1 90 ? -5.988 5.675 -0.687 1.00 91.44 90 LEU A N 1
ATOM 680 C CA . LEU A 1 90 ? -5.597 4.718 -1.716 1.00 91.44 90 LEU A CA 1
ATOM 681 C C . LEU A 1 90 ? -5.719 5.365 -3.115 1.00 91.44 90 LEU A C 1
ATOM 683 O O . LEU A 1 90 ? -6.542 6.269 -3.325 1.00 91.44 90 LEU A O 1
ATOM 687 N N . PRO A 1 91 ? -4.880 4.954 -4.084 1.00 85.75 91 PRO A N 1
ATOM 688 C CA . PRO A 1 91 ? -4.826 5.573 -5.400 1.00 85.75 91 PRO A CA 1
ATOM 689 C C . PRO A 1 91 ? -6.130 5.367 -6.173 1.00 85.75 91 PRO A C 1
ATOM 691 O O . PRO A 1 91 ? -6.775 4.320 -6.106 1.00 85.75 91 PRO A O 1
ATOM 694 N N . GLN A 1 92 ? -6.504 6.383 -6.950 1.00 74.69 92 GLN A N 1
ATOM 695 C CA . GLN A 1 92 ? -7.673 6.323 -7.819 1.00 74.69 92 GLN A CA 1
ATOM 696 C C . GLN A 1 92 ? -7.284 5.682 -9.156 1.00 74.69 92 GLN A C 1
ATOM 698 O O . GLN A 1 92 ? -6.533 6.262 -9.937 1.00 74.69 92 GLN A O 1
ATOM 703 N N . GLY A 1 93 ? -7.821 4.494 -9.428 1.00 69.81 93 GLY A N 1
ATOM 704 C CA . GLY A 1 93 ? -7.606 3.764 -10.678 1.00 69.81 93 GLY A CA 1
ATOM 705 C C . GLY A 1 93 ? -6.882 2.436 -10.465 1.00 69.81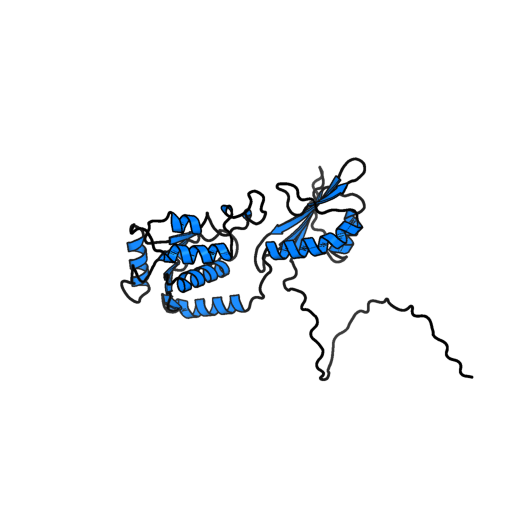 93 GLY A C 1
ATOM 706 O O . GLY A 1 93 ? -5.791 2.385 -9.910 1.00 69.81 93 GLY A O 1
ATOM 707 N N . GLY A 1 94 ? -7.495 1.353 -10.944 1.00 76.31 94 GLY A N 1
ATOM 708 C CA . GLY A 1 94 ? -7.052 -0.015 -10.674 1.00 76.31 94 GLY A CA 1
ATOM 709 C C . GLY A 1 94 ? -7.876 -0.685 -9.576 1.00 76.31 94 GLY A C 1
ATOM 710 O O . GLY A 1 94 ? -8.883 -0.140 -9.130 1.00 76.31 94 GLY A O 1
ATOM 711 N N . ASP A 1 95 ? -7.466 -1.892 -9.195 1.00 81.94 95 ASP A N 1
ATOM 712 C CA . ASP A 1 95 ? -8.071 -2.639 -8.094 1.00 81.94 95 ASP A CA 1
ATOM 713 C C . ASP A 1 95 ? -7.395 -2.234 -6.767 1.00 81.94 95 ASP A C 1
ATOM 715 O O . ASP A 1 95 ? -6.192 -2.476 -6.617 1.00 81.94 95 ASP A O 1
ATOM 719 N N . PRO A 1 96 ? -8.111 -1.595 -5.819 1.00 87.94 96 PRO A N 1
ATOM 720 C CA . PRO A 1 96 ? -7.537 -1.178 -4.542 1.00 87.94 96 PRO A CA 1
ATOM 721 C C . PRO A 1 96 ? -7.355 -2.346 -3.565 1.00 87.94 96 PRO A C 1
ATOM 723 O O . PRO A 1 96 ? -6.618 -2.204 -2.591 1.00 87.94 96 PRO A O 1
ATOM 726 N N . LEU A 1 97 ? -7.988 -3.501 -3.801 1.00 91.50 97 LEU A N 1
ATOM 727 C CA . LEU A 1 97 ? -8.066 -4.594 -2.830 1.00 91.50 97 LEU A CA 1
ATOM 728 C C . LEU A 1 97 ? -6.703 -5.199 -2.438 1.00 91.50 97 LEU A C 1
ATOM 730 O O . LEU A 1 97 ? -6.500 -5.431 -1.242 1.00 91.50 97 LEU A O 1
ATOM 734 N N . PRO A 1 98 ? -5.733 -5.413 -3.354 1.00 90.06 98 PRO A N 1
ATOM 735 C CA . PRO A 1 98 ? -4.403 -5.887 -2.969 1.00 90.06 98 PRO A CA 1
ATOM 736 C C . PRO A 1 98 ? -3.671 -4.904 -2.050 1.00 90.06 98 PRO A C 1
ATOM 738 O O . PRO A 1 98 ? -3.012 -5.315 -1.093 1.00 90.06 98 PRO A O 1
ATOM 741 N N . LEU A 1 99 ? -3.799 -3.602 -2.327 1.00 91.56 99 LEU A N 1
ATOM 742 C CA . LEU A 1 99 ? -3.162 -2.561 -1.529 1.00 91.56 99 LEU A CA 1
ATOM 743 C C . LEU A 1 99 ? -3.864 -2.397 -0.180 1.00 91.56 99 LEU A C 1
ATOM 745 O O . LEU A 1 99 ? -3.187 -2.338 0.841 1.00 91.56 99 LEU A O 1
ATOM 749 N N . LEU A 1 100 ? -5.199 -2.409 -0.161 1.00 95.56 100 LEU A N 1
ATOM 750 C CA . LEU A 1 100 ? -6.001 -2.399 1.061 1.00 95.56 100 LEU A CA 1
ATOM 751 C C . LEU A 1 100 ? -5.615 -3.560 1.981 1.00 95.56 100 LEU A C 1
ATOM 753 O O . LEU A 1 100 ? -5.340 -3.342 3.158 1.00 95.56 100 LEU A O 1
ATOM 757 N N . ARG A 1 101 ? -5.526 -4.786 1.446 1.00 95.81 101 ARG A N 1
ATOM 758 C CA . ARG A 1 101 ? -5.065 -5.956 2.205 1.00 95.81 101 ARG A CA 1
ATOM 759 C C . ARG A 1 101 ? -3.694 -5.721 2.821 1.00 95.81 101 ARG A C 1
ATOM 761 O O . ARG A 1 101 ? -3.528 -5.956 4.015 1.00 95.81 101 ARG A O 1
ATOM 768 N N . PHE A 1 102 ? -2.734 -5.264 2.022 1.00 95.56 102 PHE A N 1
ATOM 769 C CA . PHE A 1 102 ? -1.391 -4.984 2.515 1.00 95.56 102 PHE A CA 1
ATOM 770 C C . PHE A 1 102 ? -1.405 -3.940 3.639 1.00 95.56 102 PHE A C 1
ATOM 772 O O . PHE A 1 102 ? -0.747 -4.137 4.659 1.00 95.56 102 PHE A O 1
ATOM 779 N N . VAL A 1 103 ? -2.183 -2.866 3.485 1.00 97.38 103 VAL A N 1
ATOM 780 C CA . VAL A 1 103 ? -2.302 -1.826 4.507 1.00 97.38 103 VAL A CA 1
ATOM 781 C C . VAL A 1 103 ? -2.913 -2.376 5.799 1.00 97.38 103 VAL A C 1
ATOM 783 O O . VAL A 1 103 ? -2.352 -2.153 6.869 1.00 97.38 103 VAL A O 1
ATOM 786 N N . VAL A 1 104 ? -4.013 -3.127 5.712 1.00 98.19 104 VAL A N 1
ATOM 787 C CA . VAL A 1 104 ? -4.670 -3.742 6.877 1.00 98.19 104 VAL A CA 1
ATOM 788 C C . VAL A 1 104 ? -3.720 -4.689 7.611 1.00 98.19 104 VAL A C 1
ATOM 790 O O . VAL A 1 104 ? -3.613 -4.632 8.833 1.00 98.19 104 VAL A O 1
ATOM 793 N N . GLU A 1 105 ? -2.996 -5.543 6.885 1.00 97.94 105 GLU A N 1
ATOM 794 C CA . GLU A 1 105 ? -2.033 -6.472 7.485 1.00 97.94 105 GLU A CA 1
ATOM 795 C C . GLU A 1 105 ? -0.868 -5.730 8.160 1.00 97.94 105 GLU A C 1
ATOM 797 O O . GLU A 1 105 ? -0.496 -6.075 9.282 1.00 97.94 105 GLU A O 1
ATOM 802 N N . ALA A 1 106 ? -0.328 -4.685 7.524 1.00 98.19 106 ALA A N 1
ATOM 803 C CA . ALA A 1 106 ? 0.733 -3.859 8.098 1.00 98.19 106 ALA A CA 1
ATOM 804 C C . ALA A 1 106 ? 0.274 -3.092 9.351 1.00 98.19 106 ALA A C 1
ATOM 806 O O . ALA A 1 106 ? 1.012 -3.031 10.335 1.00 98.19 106 ALA A O 1
ATOM 807 N N . ALA A 1 107 ? -0.940 -2.535 9.342 1.00 98.50 107 ALA A N 1
ATOM 808 C CA . ALA A 1 107 ? -1.509 -1.822 10.482 1.00 98.50 107 ALA A CA 1
ATOM 809 C C . ALA A 1 107 ? -1.771 -2.767 11.664 1.00 98.50 107 ALA A C 1
ATOM 811 O O . ALA A 1 107 ? -1.312 -2.508 12.778 1.00 98.50 107 ALA A O 1
ATOM 812 N N . ASN A 1 108 ? -2.422 -3.907 11.413 1.00 98.38 108 ASN A N 1
ATOM 813 C CA . ASN A 1 108 ? -2.698 -4.906 12.443 1.00 98.38 108 ASN A CA 1
ATOM 814 C C . ASN A 1 108 ? -1.405 -5.469 13.052 1.00 98.38 108 ASN A C 1
ATOM 816 O O . ASN A 1 108 ? -1.339 -5.661 14.265 1.00 98.38 108 ASN A O 1
ATOM 820 N N . ALA A 1 109 ? -0.357 -5.681 12.244 1.00 98.06 109 ALA A N 1
ATOM 821 C CA . ALA A 1 109 ? 0.957 -6.105 12.733 1.00 98.06 109 ALA A CA 1
ATOM 822 C C . ALA A 1 109 ? 1.622 -5.060 13.648 1.00 98.06 109 ALA A C 1
ATOM 824 O O . ALA A 1 109 ? 2.337 -5.433 14.576 1.00 98.06 109 ALA A O 1
ATOM 825 N N . ALA A 1 110 ? 1.351 -3.771 13.425 1.00 98.00 110 ALA A N 1
ATOM 826 C CA . ALA A 1 110 ? 1.759 -2.679 14.308 1.00 98.00 110 ALA A CA 1
ATOM 827 C C . ALA A 1 110 ? 0.809 -2.487 15.510 1.00 98.00 110 ALA A C 1
ATOM 829 O O . ALA A 1 110 ? 0.994 -1.564 16.296 1.00 98.00 110 ALA A O 1
ATOM 830 N N . GLY A 1 111 ? -0.218 -3.330 15.674 1.00 97.75 111 GLY A N 1
ATOM 831 C CA . GLY A 1 111 ? -1.193 -3.221 16.761 1.00 97.75 111 GLY A CA 1
ATOM 832 C C . GLY A 1 111 ? -2.203 -2.083 16.587 1.00 97.75 111 GLY A C 1
ATOM 833 O O . GLY A 1 111 ? -2.741 -1.596 17.583 1.00 97.75 111 GLY A O 1
ATOM 834 N N . LEU A 1 112 ? -2.439 -1.637 15.352 1.00 98.56 112 LEU A N 1
ATOM 835 C CA . LEU A 1 112 ? -3.404 -0.595 15.007 1.00 98.56 112 LEU A CA 1
ATOM 836 C C . LEU A 1 112 ? -4.697 -1.213 14.475 1.00 98.56 112 LEU A C 1
ATOM 838 O O . LEU A 1 112 ? -4.651 -2.177 13.715 1.00 98.56 112 LEU A O 1
ATOM 842 N N . ALA A 1 113 ? -5.839 -0.638 14.838 1.00 98.44 113 ALA A N 1
ATOM 843 C CA . ALA A 1 113 ? -7.099 -0.938 14.169 1.00 98.44 113 ALA A CA 1
ATOM 844 C C . ALA A 1 113 ? -7.234 -0.075 12.908 1.00 98.44 113 ALA A C 1
ATOM 846 O O . ALA A 1 113 ? -6.711 1.039 12.870 1.00 98.44 113 ALA A O 1
ATOM 847 N N . VAL A 1 114 ? -7.929 -0.583 11.889 1.00 98.56 114 VAL A N 1
ATOM 848 C CA . VAL A 1 114 ? -8.185 0.118 10.621 1.00 98.56 114 VAL A CA 1
ATOM 849 C C . VAL A 1 114 ? -9.683 0.245 10.398 1.00 98.56 114 VAL A C 1
ATOM 851 O O . VAL A 1 114 ? -10.398 -0.745 10.499 1.00 98.56 114 VAL A O 1
ATOM 854 N N . PHE A 1 115 ? -10.152 1.441 10.062 1.00 98.25 115 PHE A N 1
ATOM 855 C CA . PHE A 1 115 ? -11.515 1.728 9.637 1.00 98.25 115 PHE A CA 1
ATOM 856 C C . PHE A 1 115 ? -11.509 2.119 8.160 1.00 98.25 115 PHE A C 1
ATOM 858 O O . PHE A 1 115 ? -10.829 3.065 7.757 1.00 98.25 115 PHE A O 1
ATOM 865 N N . ASP A 1 116 ? -12.270 1.382 7.363 1.00 97.25 116 ASP A N 1
ATOM 866 C CA . ASP A 1 116 ? -12.544 1.677 5.964 1.00 97.25 116 ASP A CA 1
ATOM 867 C C . ASP A 1 116 ? -13.969 2.230 5.862 1.00 97.25 116 ASP A C 1
ATOM 869 O O . ASP A 1 116 ? -14.944 1.490 6.026 1.00 97.25 116 ASP A O 1
ATOM 873 N N . ASP A 1 117 ? -14.073 3.542 5.637 1.00 91.56 117 ASP A N 1
ATOM 874 C CA . ASP A 1 117 ? -15.348 4.264 5.532 1.00 91.56 117 ASP A CA 1
ATOM 875 C C . ASP A 1 117 ? -16.171 3.756 4.340 1.00 91.56 117 ASP A C 1
ATOM 877 O O . ASP A 1 117 ? -17.354 3.444 4.465 1.00 91.56 117 ASP A O 1
ATOM 881 N N . GLN A 1 118 ? -15.519 3.542 3.195 1.00 92.44 118 GLN A N 1
ATOM 882 C CA . GLN A 1 118 ? -16.211 3.128 1.977 1.00 92.44 118 GLN A CA 1
ATOM 883 C C . GLN A 1 118 ? -16.782 1.717 2.068 1.00 92.44 118 GLN A C 1
ATOM 885 O O . GLN A 1 118 ? -17.857 1.452 1.529 1.00 92.44 118 GLN A O 1
ATOM 890 N N . LEU A 1 119 ? -16.067 0.810 2.735 1.00 94.06 119 LEU A N 1
ATOM 891 C CA . LEU A 1 119 ? -16.540 -0.552 2.969 1.00 94.06 119 LEU A CA 1
ATOM 892 C C . LEU A 1 119 ? -17.399 -0.681 4.230 1.00 94.06 119 LEU A C 1
ATOM 894 O O . LEU A 1 119 ? -17.917 -1.769 4.482 1.00 94.06 119 LEU A O 1
ATOM 898 N N . GLY A 1 120 ? -17.506 0.366 5.054 1.00 95.81 120 GLY A N 1
ATOM 899 C CA . GLY A 1 120 ? -18.143 0.288 6.367 1.00 95.81 120 GLY A CA 1
ATOM 900 C C . GLY A 1 120 ? -17.581 -0.867 7.196 1.00 95.81 120 G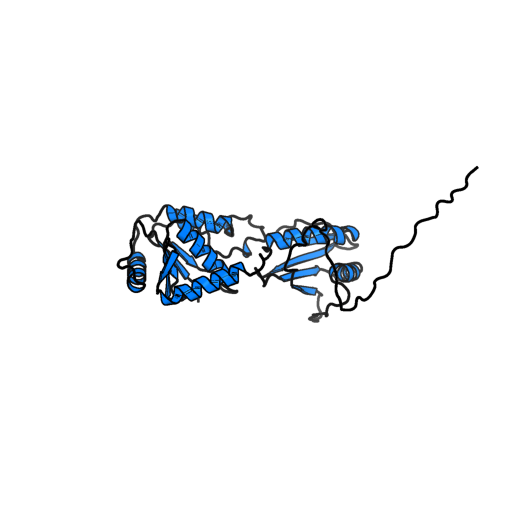LY A C 1
ATOM 901 O O . GLY A 1 120 ? -18.339 -1.679 7.721 1.00 95.81 120 GLY A O 1
ATOM 902 N N . THR A 1 121 ? -16.252 -1.008 7.233 1.00 97.94 121 THR A N 1
ATOM 903 C CA . THR A 1 121 ? -15.580 -2.161 7.850 1.00 97.94 121 THR A CA 1
ATOM 904 C C . THR A 1 121 ? -14.466 -1.713 8.785 1.00 97.94 121 THR A C 1
ATOM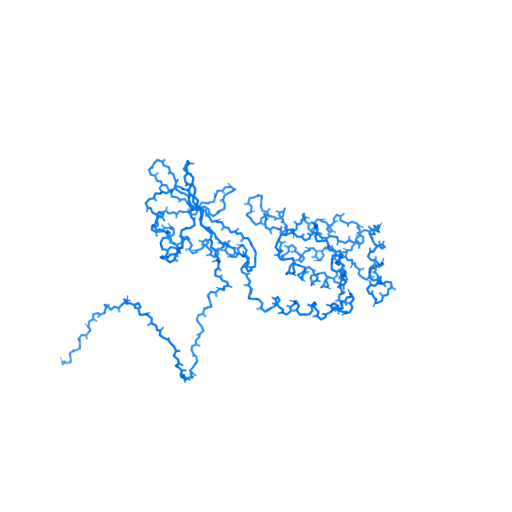 906 O O . THR A 1 121 ? -13.646 -0.875 8.423 1.00 97.94 121 THR A O 1
ATOM 909 N N . ALA A 1 122 ? -14.398 -2.312 9.973 1.00 98.31 122 ALA A N 1
ATOM 910 C CA . ALA A 1 122 ? -13.269 -2.183 10.881 1.00 98.31 122 ALA A CA 1
ATOM 911 C C . ALA A 1 122 ? -12.478 -3.496 10.954 1.00 98.31 122 ALA A C 1
ATOM 913 O O . ALA A 1 122 ? -13.041 -4.570 11.177 1.00 98.31 122 ALA A O 1
ATOM 914 N N . PHE A 1 123 ? -11.163 -3.403 10.802 1.00 98.44 123 PHE A N 1
ATOM 915 C CA . PHE A 1 123 ? -10.217 -4.503 10.937 1.00 98.44 123 PHE A CA 1
ATOM 916 C C . PHE A 1 123 ? -9.438 -4.310 12.234 1.00 98.44 123 PHE A C 1
ATOM 918 O O . PHE A 1 123 ? -8.839 -3.257 12.448 1.00 98.44 123 PHE A O 1
ATOM 925 N N . LEU A 1 124 ? -9.471 -5.307 13.115 1.00 98.31 124 LEU A N 1
ATOM 926 C CA . LEU A 1 124 ? -8.838 -5.227 14.430 1.00 98.31 124 LEU A CA 1
ATOM 927 C C . LEU A 1 124 ? -7.511 -6.005 14.466 1.00 98.31 124 LEU A C 1
ATOM 929 O O . LEU A 1 124 ? -7.378 -7.007 13.752 1.00 98.31 124 LEU A O 1
ATOM 933 N N . PRO A 1 125 ? -6.551 -5.619 15.333 1.00 97.62 125 PRO A N 1
ATOM 934 C CA . PRO A 1 125 ? -5.250 -6.291 15.446 1.00 97.62 125 PRO A CA 1
ATOM 935 C C . PRO A 1 125 ? -5.316 -7.778 15.802 1.00 97.62 125 PRO A C 1
ATOM 937 O O . PRO A 1 125 ? -4.426 -8.544 15.444 1.00 97.62 125 PRO A O 1
ATOM 940 N N . ASP A 1 126 ? -6.374 -8.199 16.494 1.00 96.62 126 ASP A N 1
ATOM 941 C CA .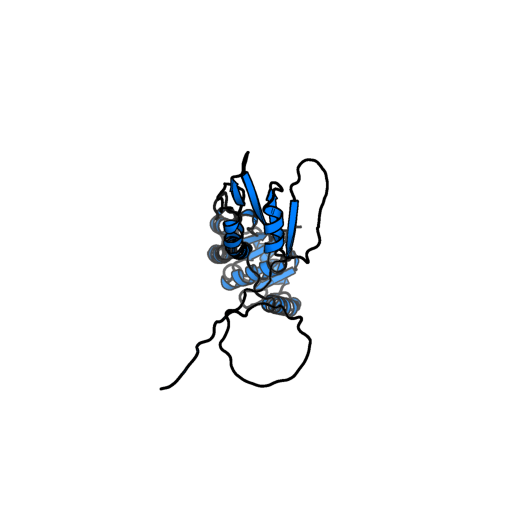 ASP A 1 126 ? -6.621 -9.600 16.855 1.00 96.62 126 ASP A CA 1
ATOM 942 C C . ASP A 1 126 ? -7.167 -10.445 15.685 1.00 96.62 126 ASP A C 1
ATOM 944 O O . ASP A 1 126 ? -7.441 -11.635 15.841 1.00 96.62 126 ASP A O 1
ATOM 948 N N . GLY A 1 127 ? -7.317 -9.842 14.501 1.00 95.88 127 GLY A N 1
ATOM 949 C CA . GLY A 1 127 ? -7.813 -10.485 13.291 1.00 95.88 127 GLY A CA 1
ATOM 950 C C . GLY A 1 127 ? -9.334 -10.477 13.152 1.00 95.88 127 GLY A C 1
ATOM 951 O O . GLY A 1 127 ? -9.839 -10.980 12.142 1.00 95.88 127 GLY A O 1
ATOM 952 N N . ARG A 1 128 ? -10.077 -9.908 14.113 1.00 97.62 128 ARG A N 1
ATOM 953 C CA . ARG A 1 128 ? -11.519 -9.692 13.955 1.00 97.62 128 ARG A CA 1
ATOM 954 C C . ARG A 1 128 ? -11.796 -8.672 12.850 1.00 97.62 128 ARG A C 1
ATOM 956 O O . ARG A 1 128 ? -11.034 -7.735 12.616 1.00 97.62 128 ARG A O 1
ATOM 963 N N . VAL A 1 129 ? -12.933 -8.872 12.190 1.00 98.31 129 VAL A N 1
ATOM 964 C CA . VAL A 1 129 ? -13.496 -7.977 11.177 1.00 98.31 129 VAL A CA 1
ATOM 965 C C . VAL A 1 129 ? -14.899 -7.619 11.637 1.00 98.31 129 VAL A C 1
ATOM 967 O O . VAL A 1 129 ? -15.661 -8.514 12.001 1.00 98.31 129 VAL A O 1
ATOM 970 N N . LEU A 1 130 ? -15.214 -6.329 11.657 1.00 98.12 130 LEU A N 1
ATOM 971 C CA . LEU A 1 130 ? -16.507 -5.796 12.066 1.00 98.12 130 LEU A CA 1
ATOM 972 C C . LEU A 1 130 ? -17.124 -5.008 10.896 1.00 98.12 130 LEU A C 1
ATOM 974 O O . LEU A 1 130 ? -16.407 -4.211 10.300 1.00 98.12 130 LEU A O 1
ATOM 978 N N . PRO A 1 131 ? -18.422 -5.166 10.591 1.00 98.25 131 PRO A N 1
ATOM 979 C CA . PRO A 1 131 ? -19.338 -6.127 11.199 1.00 98.25 131 PRO A CA 1
ATOM 980 C C . PRO A 1 131 ? -18.943 -7.580 10.882 1.00 98.25 131 PRO A C 1
ATOM 982 O O . PRO A 1 131 ? -18.254 -7.863 9.904 1.00 98.25 131 PRO A O 1
ATOM 985 N N . GLU A 1 132 ? -19.368 -8.508 11.743 1.00 97.25 132 GLU A N 1
ATOM 986 C CA . GLU A 1 132 ? -18.981 -9.928 11.669 1.00 97.25 132 GLU A CA 1
ATOM 987 C C . GLU A 1 132 ? -19.343 -10.572 10.320 1.00 97.25 132 GLU A C 1
ATOM 989 O O . GLU A 1 132 ? -18.622 -11.429 9.814 1.00 97.25 132 GLU A O 1
ATOM 994 N N . GLU A 1 133 ? -20.428 -10.109 9.700 1.00 97.56 133 GLU A N 1
ATOM 995 C CA . GLU A 1 133 ? -20.881 -10.519 8.368 1.00 97.56 133 GLU A CA 1
ATOM 996 C C . GLU A 1 133 ? -19.842 -10.287 7.256 1.00 97.56 133 GLU A C 1
ATOM 998 O O . GLU A 1 133 ? -19.828 -11.019 6.268 1.00 97.56 133 GLU A O 1
ATOM 1003 N N . HIS A 1 134 ? -18.906 -9.345 7.424 1.00 97.88 134 HIS A N 1
ATOM 1004 C CA . HIS A 1 134 ? -17.830 -9.105 6.457 1.00 97.88 134 HIS A CA 1
ATOM 1005 C C . HIS A 1 134 ? -16.645 -10.068 6.620 1.00 97.88 134 HIS A C 1
ATOM 1007 O O . HIS A 1 134 ? -15.784 -10.149 5.738 1.00 97.88 134 HIS A O 1
ATOM 1013 N N . ARG A 1 135 ? -16.580 -10.836 7.718 1.00 97.19 135 ARG A N 1
ATOM 1014 C CA . ARG A 1 135 ? -15.436 -11.706 8.026 1.00 97.19 135 ARG A CA 1
ATOM 1015 C C . ARG A 1 135 ? -15.196 -12.761 6.948 1.00 97.19 135 ARG A C 1
ATOM 1017 O O . ARG A 1 135 ? -14.052 -12.956 6.532 1.00 97.19 135 ARG A O 1
ATOM 1024 N N . GLU A 1 136 ? -16.243 -13.447 6.490 1.00 97.50 136 GLU A N 1
ATOM 1025 C CA . GLU A 1 136 ? -16.107 -14.501 5.474 1.00 97.50 136 GLU A CA 1
ATOM 1026 C C . GLU A 1 136 ? -15.718 -13.928 4.104 1.00 97.50 136 GLU A C 1
ATOM 1028 O O . GLU A 1 136 ? -14.855 -14.488 3.417 1.00 97.50 136 GLU A O 1
ATOM 1033 N N . ALA A 1 137 ? -16.299 -12.783 3.732 1.00 96.94 137 ALA A N 1
ATOM 1034 C CA . ALA A 1 137 ? -15.956 -12.073 2.504 1.00 96.94 137 ALA A CA 1
ATOM 1035 C C . ALA A 1 137 ? -14.476 -11.659 2.507 1.00 96.94 137 ALA A C 1
ATOM 1037 O O . ALA A 1 137 ? -13.745 -11.973 1.566 1.00 96.94 137 ALA A O 1
ATOM 1038 N N . TRP A 1 138 ? -13.999 -11.066 3.607 1.00 97.25 138 TRP A N 1
ATOM 1039 C CA . TRP A 1 138 ? -12.591 -10.706 3.779 1.00 97.25 138 TRP A CA 1
ATOM 1040 C C . TRP A 1 138 ? -11.661 -11.924 3.723 1.00 97.25 138 TRP A C 1
ATOM 1042 O O . TRP A 1 138 ? -10.641 -11.915 3.032 1.00 97.25 138 TRP A O 1
ATOM 1052 N N . ALA A 1 139 ? -12.015 -13.015 4.408 1.00 96.75 139 ALA A N 1
ATOM 1053 C CA . ALA A 1 139 ? -11.235 -14.250 4.377 1.00 96.75 139 ALA A CA 1
ATOM 1054 C C . ALA A 1 139 ? -11.157 -14.857 2.965 1.00 96.75 139 ALA A C 1
ATOM 1056 O O . ALA A 1 139 ? -10.124 -15.403 2.571 1.00 96.75 139 ALA A O 1
ATOM 1057 N N . THR A 1 140 ? -12.235 -14.761 2.189 1.00 96.19 140 THR A N 1
ATOM 1058 C CA . THR A 1 140 ? -12.276 -15.230 0.801 1.00 96.19 140 THR A CA 1
ATOM 1059 C C . THR A 1 140 ? -11.435 -14.354 -0.117 1.00 96.19 140 THR A C 1
ATOM 1061 O O . THR A 1 140 ? -10.642 -14.904 -0.880 1.00 96.19 140 THR A O 1
ATOM 1064 N N . LEU A 1 141 ? -11.513 -13.028 0.020 1.00 94.81 141 LEU A N 1
ATOM 1065 C CA . LEU A 1 141 ? -10.663 -12.093 -0.717 1.00 94.81 141 LEU A CA 1
ATOM 1066 C C . LEU A 1 141 ? -9.175 -12.379 -0.483 1.00 94.81 141 LEU A C 1
ATOM 1068 O O . LEU A 1 141 ? -8.414 -12.501 -1.440 1.00 94.81 141 LEU A O 1
ATOM 1072 N N . LYS A 1 142 ? -8.753 -12.564 0.776 1.00 94.50 142 LYS A N 1
ATOM 1073 C CA . LYS A 1 142 ? -7.356 -12.911 1.087 1.00 94.50 142 LYS A CA 1
ATOM 1074 C C . LYS A 1 142 ? -6.912 -14.189 0.375 1.00 94.50 142 LYS A C 1
ATOM 1076 O O . LYS A 1 142 ? -5.871 -14.187 -0.269 1.00 94.50 142 LYS A O 1
ATOM 1081 N N . ARG A 1 143 ? -7.731 -15.248 0.420 1.00 94.56 143 ARG A N 1
ATOM 1082 C CA . ARG A 1 143 ? -7.436 -16.516 -0.273 1.00 94.56 143 ARG A CA 1
ATOM 1083 C C . ARG A 1 143 ? -7.337 -16.352 -1.788 1.00 94.56 143 ARG A C 1
ATOM 1085 O O . ARG A 1 143 ? -6.508 -17.011 -2.402 1.00 94.56 143 ARG A O 1
ATOM 1092 N N . GLN A 1 144 ? -8.179 -15.512 -2.388 1.00 90.38 144 GLN A N 1
ATOM 1093 C CA . GLN A 1 144 ? -8.113 -15.218 -3.821 1.00 90.38 144 GLN A CA 1
ATOM 1094 C C . GLN A 1 144 ? -6.805 -14.507 -4.167 1.00 90.38 144 GLN A C 1
ATOM 1096 O O . GLN A 1 144 ? -6.089 -14.968 -5.048 1.00 90.38 144 GLN A O 1
ATOM 1101 N N . LEU A 1 145 ? -6.452 -13.469 -3.408 1.00 87.94 145 LEU A N 1
ATOM 1102 C CA . LEU A 1 145 ? -5.203 -12.729 -3.585 1.00 87.94 145 LEU A CA 1
ATOM 1103 C C . LEU A 1 145 ? -3.957 -13.600 -3.337 1.00 87.94 145 LEU A C 1
ATOM 1105 O O . LEU A 1 145 ? -2.952 -13.418 -4.010 1.00 87.94 145 LEU A O 1
ATOM 1109 N N . ASP A 1 146 ? -4.015 -14.561 -2.409 1.00 87.06 146 ASP A N 1
ATOM 1110 C CA . ASP A 1 146 ? -2.934 -15.536 -2.177 1.00 87.06 146 ASP A CA 1
ATOM 1111 C C . ASP A 1 146 ? -2.800 -16.570 -3.304 1.00 87.06 146 ASP A C 1
ATOM 1113 O O . ASP A 1 146 ? -1.722 -17.123 -3.522 1.00 87.06 146 ASP A O 1
ATOM 1117 N N . ALA A 1 147 ? -3.901 -16.878 -3.991 1.00 85.56 147 ALA A N 1
ATOM 1118 C CA . ALA A 1 147 ? -3.912 -17.819 -5.105 1.00 85.56 147 ALA A CA 1
ATOM 1119 C C . ALA A 1 147 ? -3.417 -17.187 -6.415 1.00 85.56 147 ALA A C 1
ATOM 1121 O O . ALA A 1 147 ? -3.078 -17.916 -7.353 1.00 85.56 147 ALA A O 1
ATOM 1122 N N . GLU A 1 148 ? -3.373 -15.855 -6.497 1.00 75.00 148 GLU A N 1
ATOM 1123 C CA . GLU A 1 148 ? -2.804 -15.162 -7.645 1.00 75.00 148 GLU A CA 1
ATOM 1124 C C . GLU A 1 148 ? -1.275 -15.323 -7.661 1.00 75.00 148 GLU A C 1
ATOM 1126 O O . GLU A 1 148 ? -0.606 -15.102 -6.649 1.00 75.00 148 GLU A O 1
ATOM 1131 N N . PRO A 1 149 ? -0.682 -15.738 -8.797 1.00 68.31 149 PRO A N 1
ATOM 1132 C CA . PRO A 1 149 ? 0.764 -15.843 -8.902 1.00 68.31 149 PRO A CA 1
ATOM 1133 C C . PRO A 1 149 ? 1.394 -14.470 -8.677 1.00 68.31 149 PRO A C 1
ATOM 1135 O O . PRO A 1 149 ? 0.956 -13.484 -9.268 1.00 68.31 149 PRO A O 1
ATOM 1138 N N . GLU A 1 150 ? 2.444 -14.428 -7.855 1.00 67.12 150 GLU A N 1
ATOM 1139 C CA . GLU A 1 150 ? 3.159 -13.195 -7.535 1.00 67.12 150 GLU A CA 1
ATOM 1140 C C . GLU A 1 150 ? 3.551 -12.463 -8.824 1.00 67.12 150 GLU A C 1
ATOM 1142 O O . GLU A 1 150 ? 4.343 -12.941 -9.645 1.00 67.12 150 GLU A O 1
ATOM 1147 N N . HIS A 1 151 ? 2.928 -11.308 -9.034 1.00 69.06 151 HIS A N 1
ATOM 1148 C CA . HIS A 1 151 ? 3.160 -10.504 -10.214 1.00 69.06 151 HIS A CA 1
ATOM 1149 C C . HIS A 1 151 ? 4.470 -9.739 -10.078 1.00 69.06 151 HIS A C 1
ATOM 1151 O O . HIS A 1 151 ? 4.792 -9.211 -9.014 1.00 69.06 151 HIS A O 1
ATOM 1157 N N . LEU A 1 152 ? 5.201 -9.623 -11.189 1.00 70.38 152 LEU A N 1
ATOM 1158 C CA . LEU A 1 152 ? 6.380 -8.769 -11.235 1.00 70.38 152 LEU A CA 1
ATOM 1159 C C . LEU A 1 152 ? 5.981 -7.333 -10.881 1.00 70.38 152 LEU A C 1
ATOM 1161 O O . LEU A 1 152 ? 5.024 -6.785 -11.434 1.00 70.38 152 LEU A O 1
ATOM 1165 N N . THR A 1 153 ? 6.746 -6.692 -10.005 1.00 73.81 153 THR A N 1
ATOM 1166 C CA . THR A 1 153 ? 6.669 -5.237 -9.860 1.00 73.81 153 THR A CA 1
ATOM 1167 C C . THR A 1 153 ? 7.148 -4.570 -11.151 1.00 73.81 153 THR A C 1
ATOM 1169 O O . THR A 1 153 ? 7.882 -5.173 -11.939 1.00 73.81 153 THR A O 1
ATOM 1172 N N . LYS A 1 154 ? 6.784 -3.304 -11.385 1.00 75.06 154 LYS A N 1
ATOM 1173 C CA . LYS A 1 154 ? 7.319 -2.543 -12.527 1.00 75.06 154 LYS A CA 1
ATOM 1174 C C . LYS A 1 154 ? 8.844 -2.504 -12.522 1.00 75.06 154 LYS A C 1
ATOM 1176 O O . LYS A 1 154 ? 9.438 -2.759 -13.564 1.00 75.06 154 LYS A O 1
ATOM 1181 N N . ALA A 1 155 ? 9.469 -2.296 -11.364 1.00 74.88 155 ALA A N 1
ATOM 1182 C CA . ALA A 1 155 ? 10.921 -2.343 -11.204 1.00 74.88 155 ALA A CA 1
ATOM 1183 C C . ALA A 1 155 ? 11.507 -3.712 -11.599 1.00 74.88 155 ALA A C 1
ATOM 1185 O O . ALA A 1 155 ? 12.463 -3.790 -12.375 1.00 74.88 155 ALA A O 1
ATOM 1186 N N . GLN A 1 156 ? 10.905 -4.811 -11.124 1.00 77.94 156 GLN A N 1
ATOM 1187 C CA . GLN A 1 156 ? 11.323 -6.172 -11.479 1.00 77.94 156 GLN A CA 1
ATOM 1188 C C . GLN A 1 156 ? 11.134 -6.450 -12.975 1.00 77.94 156 GLN A C 1
ATOM 1190 O O . GLN A 1 156 ? 12.036 -6.983 -13.622 1.00 77.94 156 GLN A O 1
ATOM 1195 N N . ALA A 1 157 ? 9.997 -6.051 -13.546 1.00 81.88 157 ALA A N 1
ATOM 1196 C CA . ALA A 1 157 ? 9.724 -6.182 -14.969 1.00 81.88 157 ALA A CA 1
ATOM 1197 C C . ALA A 1 157 ? 10.668 -5.324 -15.811 1.00 81.88 157 ALA A C 1
ATOM 1199 O O . ALA A 1 157 ? 11.182 -5.807 -16.815 1.00 81.88 157 ALA A O 1
ATOM 1200 N N . ARG A 1 158 ? 10.972 -4.094 -15.384 1.00 81.19 158 ARG A N 1
ATOM 1201 C CA . ARG A 1 158 ? 11.949 -3.218 -16.034 1.00 81.19 158 ARG A CA 1
ATOM 1202 C C . ARG A 1 158 ? 13.318 -3.860 -16.033 1.00 81.19 158 ARG A C 1
ATOM 1204 O O . ARG A 1 158 ? 13.912 -3.995 -17.095 1.00 81.19 158 ARG A O 1
ATOM 1211 N N . LYS A 1 159 ? 13.795 -4.314 -14.874 1.00 82.38 159 LYS A N 1
ATOM 1212 C CA . LYS A 1 159 ? 15.084 -4.999 -14.746 1.00 82.38 159 LYS A CA 1
ATOM 1213 C C . LYS A 1 159 ? 15.157 -6.230 -15.653 1.00 82.38 159 LYS A C 1
ATOM 1215 O O . LYS A 1 159 ? 16.139 -6.404 -16.372 1.00 82.38 159 LYS A O 1
ATOM 1220 N N . LEU A 1 160 ? 14.106 -7.052 -15.660 1.00 83.00 160 LEU A N 1
ATOM 1221 C CA . LEU A 1 160 ? 14.016 -8.245 -16.501 1.00 83.00 160 LEU A CA 1
ATOM 1222 C C . LEU A 1 160 ? 14.037 -7.897 -17.998 1.00 83.00 160 LEU A C 1
ATOM 1224 O O . LEU A 1 160 ? 14.755 -8.533 -18.768 1.00 83.00 160 LEU A O 1
ATOM 1228 N N . LEU A 1 161 ? 13.260 -6.894 -18.412 1.00 83.38 161 LEU A N 1
ATOM 1229 C CA . LEU A 1 161 ? 13.168 -6.460 -19.805 1.00 83.38 161 LEU A CA 1
ATOM 1230 C C . LEU A 1 161 ? 14.462 -5.802 -20.272 1.00 83.38 161 LEU A C 1
ATOM 1232 O O . LEU A 1 161 ? 14.955 -6.172 -21.328 1.00 83.38 161 LEU A O 1
ATOM 1236 N N . LEU A 1 162 ? 15.050 -4.895 -19.489 1.00 83.81 162 LEU A N 1
ATOM 1237 C CA . LEU A 1 162 ? 16.329 -4.262 -19.817 1.00 83.81 162 LEU A CA 1
ATOM 1238 C C . LEU A 1 162 ? 17.442 -5.299 -19.979 1.00 83.81 162 LEU A C 1
ATOM 1240 O O . LEU A 1 162 ? 18.190 -5.224 -20.948 1.00 83.81 162 LEU A O 1
ATOM 1244 N N . SER A 1 163 ? 17.509 -6.298 -19.092 1.00 82.94 163 SER A N 1
ATOM 1245 C CA . SER A 1 163 ? 18.490 -7.382 -19.203 1.00 82.94 163 SER A CA 1
ATOM 1246 C C . SER A 1 163 ? 18.318 -8.188 -20.492 1.00 82.94 163 SER A C 1
ATOM 1248 O O . SER A 1 163 ? 19.302 -8.453 -21.171 1.00 82.94 163 SER A O 1
ATOM 1250 N N . ARG A 1 164 ? 17.084 -8.549 -20.867 1.00 84.62 164 ARG A N 1
ATOM 1251 C CA . ARG A 1 164 ? 16.833 -9.322 -22.097 1.00 84.62 164 ARG A CA 1
ATOM 1252 C C . ARG A 1 164 ? 17.008 -8.499 -23.370 1.00 84.62 164 ARG A C 1
ATOM 1254 O O . ARG A 1 164 ? 17.475 -9.019 -24.378 1.00 84.62 164 ARG A O 1
ATOM 1261 N N . LEU A 1 165 ? 16.591 -7.236 -23.341 1.00 86.12 165 LEU A N 1
ATOM 1262 C CA . LEU A 1 165 ? 16.677 -6.335 -24.484 1.00 86.12 165 LEU A CA 1
ATOM 1263 C C . LEU A 1 165 ? 18.114 -5.893 -24.736 1.00 86.12 165 LEU A C 1
ATOM 1265 O O . LEU A 1 165 ? 18.479 -5.761 -25.896 1.00 86.12 165 LEU A O 1
ATOM 1269 N N . GLY A 1 166 ? 18.931 -5.722 -23.694 1.00 85.88 166 GLY A N 1
ATOM 1270 C CA . GLY A 1 166 ? 20.335 -5.332 -23.833 1.00 85.88 166 GLY A CA 1
ATOM 1271 C C . GLY A 1 166 ? 21.112 -6.255 -24.769 1.00 85.88 166 GLY A C 1
ATOM 1272 O O . GLY A 1 166 ? 21.729 -5.776 -25.717 1.00 85.88 166 GLY A O 1
ATOM 1273 N N . ASP A 1 167 ? 20.991 -7.571 -24.583 1.00 84.75 167 ASP A N 1
ATOM 1274 C CA . ASP A 1 167 ? 21.692 -8.555 -25.417 1.00 84.75 167 ASP A CA 1
ATOM 1275 C C . ASP A 1 167 ? 21.233 -8.531 -26.881 1.00 84.75 167 ASP A C 1
ATOM 1277 O O . ASP A 1 167 ? 22.032 -8.707 -27.802 1.00 84.75 167 ASP A O 1
ATOM 1281 N N . VAL A 1 168 ? 19.933 -8.333 -27.118 1.00 87.12 168 VAL A N 1
ATOM 1282 C CA . VAL A 1 168 ? 19.368 -8.305 -28.475 1.00 87.12 168 VAL A CA 1
ATOM 1283 C C . VAL A 1 168 ? 19.727 -6.998 -29.174 1.00 87.12 168 VAL A C 1
ATOM 1285 O O . VAL A 1 168 ? 20.204 -7.005 -30.305 1.00 87.12 168 VAL A O 1
ATOM 1288 N N . LEU A 1 169 ? 19.533 -5.871 -28.496 1.00 88.19 169 LEU A N 1
ATOM 1289 C CA . LEU A 1 169 ? 19.751 -4.538 -29.046 1.00 88.19 169 LEU A CA 1
ATOM 1290 C C . LEU A 1 169 ? 21.244 -4.240 -29.242 1.00 88.19 169 LEU A C 1
ATOM 1292 O O . LEU A 1 169 ? 21.611 -3.645 -30.258 1.00 88.19 169 LEU A O 1
ATOM 1296 N N . GLY A 1 170 ? 22.111 -4.749 -28.363 1.00 89.06 170 GLY A N 1
ATOM 1297 C CA . GLY A 1 170 ? 23.565 -4.634 -28.488 1.00 89.06 170 GLY A CA 1
ATOM 1298 C C . GLY A 1 170 ? 24.106 -5.203 -29.802 1.00 89.06 170 GLY A C 1
ATOM 1299 O O . GLY A 1 170 ? 24.948 -4.576 -30.443 1.00 89.06 170 GLY A O 1
ATOM 1300 N N . LYS A 1 171 ? 23.548 -6.318 -30.300 1.00 89.06 171 LYS A N 1
ATOM 1301 C CA . LYS A 1 171 ? 23.912 -6.889 -31.618 1.00 89.06 171 LYS A CA 1
ATOM 1302 C C . LYS A 1 171 ? 23.651 -5.937 -32.782 1.00 89.06 171 LYS A C 1
ATOM 1304 O O . LYS A 1 171 ? 24.257 -6.068 -33.841 1.00 89.06 171 LYS A O 1
ATOM 1309 N N . HIS A 1 172 ? 22.735 -4.993 -32.596 1.00 87.56 172 HIS A N 1
ATOM 1310 C CA . HIS A 1 172 ? 22.385 -3.991 -33.589 1.00 87.56 172 HIS A CA 1
ATOM 1311 C C . HIS A 1 172 ? 23.076 -2.646 -33.344 1.00 87.56 172 HIS A C 1
ATOM 1313 O O . HIS A 1 172 ? 22.740 -1.684 -34.033 1.00 87.56 172 HIS A O 1
ATOM 1319 N N . GLY A 1 173 ? 24.037 -2.574 -32.415 1.00 90.31 173 GLY A N 1
ATOM 1320 C CA . GLY A 1 173 ? 24.807 -1.371 -32.091 1.00 90.31 173 GLY A CA 1
ATOM 1321 C C . GLY A 1 173 ? 24.092 -0.402 -31.152 1.00 90.31 173 GLY A C 1
ATOM 1322 O O . GLY A 1 173 ? 24.499 0.748 -31.049 1.00 90.31 173 GLY A O 1
ATOM 1323 N N . PHE A 1 174 ? 23.005 -0.832 -30.513 1.00 90.44 174 PHE A N 1
ATOM 1324 C CA . PHE A 1 174 ? 22.332 -0.021 -29.510 1.00 90.44 174 PHE A CA 1
ATOM 1325 C C . PHE A 1 174 ? 22.980 -0.202 -28.137 1.00 90.44 174 PHE A C 1
ATOM 1327 O O . PHE A 1 174 ? 23.193 -1.325 -27.685 1.00 90.44 174 PHE A O 1
ATOM 1334 N N . GLU A 1 175 ? 23.204 0.905 -27.445 1.00 90.12 175 GLU A N 1
ATOM 1335 C CA . GLU A 1 175 ? 23.731 0.952 -26.085 1.00 90.12 175 GLU A CA 1
ATOM 1336 C C . GLU A 1 175 ? 22.678 1.512 -25.132 1.00 90.12 175 GLU A C 1
ATOM 1338 O O . GLU A 1 175 ? 21.854 2.345 -25.514 1.00 90.12 175 GLU A O 1
ATOM 1343 N N . LEU A 1 176 ? 22.681 1.050 -23.882 1.00 86.31 176 LEU A N 1
ATOM 1344 C CA . LEU A 1 176 ? 21.783 1.585 -22.867 1.00 86.31 176 LEU A CA 1
ATOM 1345 C C . LEU A 1 176 ? 22.214 3.015 -22.523 1.00 86.31 176 LEU A C 1
ATOM 1347 O O . LEU A 1 176 ? 23.271 3.222 -21.932 1.00 86.31 176 LEU A O 1
ATOM 1351 N N . ALA A 1 177 ? 21.385 3.994 -22.867 1.00 81.88 177 ALA A N 1
ATOM 1352 C CA . ALA A 1 177 ? 21.606 5.381 -22.507 1.00 81.88 177 ALA A CA 1
ATOM 1353 C C . ALA A 1 177 ? 20.869 5.707 -21.205 1.00 81.88 177 ALA A C 1
ATOM 1355 O O . ALA A 1 177 ? 19.643 5.623 -21.109 1.00 81.88 177 ALA A O 1
ATOM 1356 N N . THR A 1 178 ? 21.621 6.145 -20.203 1.00 65.38 178 THR A N 1
ATOM 1357 C CA . THR A 1 178 ? 21.088 6.847 -19.035 1.00 65.38 178 THR A CA 1
ATOM 1358 C C . THR A 1 178 ? 20.928 8.315 -19.408 1.00 65.38 178 THR A C 1
ATOM 1360 O O . THR A 1 178 ? 21.884 9.087 -19.374 1.00 65.38 178 THR A O 1
ATOM 1363 N N . ARG A 1 179 ? 19.724 8.717 -19.823 1.00 58.50 179 ARG A N 1
ATOM 1364 C CA . ARG A 1 179 ? 19.399 10.126 -20.068 1.00 58.50 179 ARG A CA 1
ATOM 1365 C C . ARG A 1 179 ? 18.374 10.599 -19.042 1.00 58.50 179 ARG A C 1
ATOM 1367 O O . ARG A 1 179 ? 17.379 9.916 -18.816 1.00 58.50 179 ARG A O 1
ATOM 1374 N N . GLN A 1 180 ? 18.614 11.772 -18.453 1.00 51.56 180 GLN A N 1
ATOM 1375 C CA . GLN A 1 180 ? 17.694 12.397 -17.498 1.00 51.56 180 GLN A CA 1
ATOM 1376 C C . GLN A 1 180 ? 16.277 12.497 -18.087 1.00 51.56 180 GLN A C 1
ATOM 1378 O O . GLN A 1 180 ? 16.089 13.031 -19.184 1.00 51.56 180 GLN A O 1
ATOM 1383 N N . GLY A 1 181 ? 15.298 11.957 -17.358 1.00 53.06 181 GLY A N 1
ATOM 1384 C CA . GLY A 1 181 ? 13.867 12.058 -17.660 1.00 53.06 181 GLY A CA 1
ATOM 1385 C C . GLY A 1 181 ? 13.311 11.103 -18.724 1.00 53.06 181 GLY A C 1
ATOM 1386 O O . GLY A 1 181 ? 12.120 11.173 -19.002 1.00 53.06 181 GLY A O 1
ATOM 1387 N N . TRP A 1 182 ? 14.123 10.233 -19.343 1.00 54.53 182 TRP A N 1
ATOM 1388 C CA . TRP A 1 182 ? 13.642 9.261 -20.341 1.00 54.53 182 TRP A CA 1
ATOM 1389 C C . TRP A 1 182 ? 14.187 7.863 -20.041 1.00 54.53 182 TRP A C 1
ATOM 1391 O O . TRP A 1 1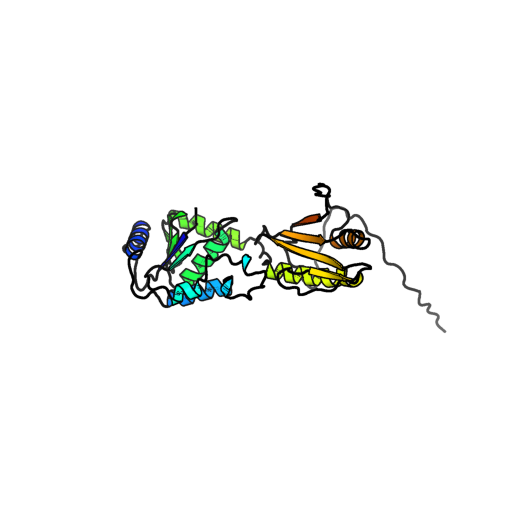82 ? 15.357 7.555 -20.263 1.00 54.53 182 TRP A O 1
ATOM 1401 N N . HIS A 1 183 ? 13.315 7.006 -19.515 1.00 58.25 183 HIS A N 1
ATOM 1402 C CA . HIS A 1 183 ? 13.701 5.723 -18.939 1.00 58.25 183 HIS A CA 1
ATOM 1403 C C . HIS A 1 183 ? 14.042 4.666 -19.992 1.00 58.25 183 HIS A C 1
ATOM 1405 O O . HIS A 1 183 ? 13.297 4.454 -20.952 1.00 58.25 183 HIS A O 1
ATOM 1411 N N . GLY A 1 184 ? 15.145 3.944 -19.762 1.00 60.16 184 GLY A N 1
ATOM 1412 C CA . GLY A 1 184 ? 15.479 2.730 -20.510 1.00 60.16 184 GLY A CA 1
ATOM 1413 C C . GLY A 1 184 ? 15.576 2.953 -22.015 1.00 60.16 184 GLY A C 1
ATOM 1414 O O . GLY A 1 184 ? 15.088 2.126 -22.785 1.00 60.16 184 GLY A O 1
ATOM 1415 N N . ALA A 1 185 ? 16.134 4.095 -22.422 1.00 74.25 185 ALA A N 1
ATOM 1416 C CA . ALA A 1 185 ? 16.353 4.399 -23.820 1.00 74.25 185 ALA A CA 1
ATOM 1417 C C . ALA A 1 185 ? 17.629 3.699 -24.292 1.00 74.25 185 ALA A C 1
ATOM 1419 O O . ALA A 1 185 ? 18.717 3.947 -23.784 1.00 74.25 185 ALA A O 1
ATOM 1420 N N . PHE A 1 186 ? 17.501 2.826 -25.277 1.00 86.88 186 PHE A N 1
ATOM 1421 C CA . PHE A 1 186 ? 18.636 2.315 -26.020 1.00 86.88 186 PHE A CA 1
ATOM 1422 C C . PHE A 1 186 ? 18.927 3.265 -27.174 1.00 86.88 186 PHE A C 1
ATOM 1424 O O . PHE A 1 186 ? 18.008 3.618 -27.917 1.00 86.88 186 PHE A O 1
ATOM 1431 N N . VAL A 1 187 ? 20.184 3.667 -27.335 1.00 88.19 187 VAL A N 1
ATOM 1432 C CA . VAL A 1 187 ? 20.614 4.598 -28.376 1.00 88.19 187 VAL A CA 1
ATOM 1433 C C . VAL A 1 187 ? 21.619 3.964 -29.306 1.00 88.19 187 VAL A C 1
ATOM 1435 O O . VAL A 1 187 ? 22.499 3.232 -28.871 1.00 88.19 187 VAL A O 1
ATOM 1438 N N . ARG A 1 188 ? 21.514 4.297 -30.588 1.00 89.06 188 ARG A N 1
ATOM 1439 C CA . ARG A 1 188 ? 22.548 3.989 -31.571 1.00 89.06 188 ARG A CA 1
ATOM 1440 C C . ARG A 1 188 ? 22.840 5.215 -32.434 1.00 89.06 188 ARG A C 1
ATOM 1442 O O . ARG A 1 188 ? 21.887 5.792 -32.972 1.00 89.06 188 ARG A O 1
ATOM 1449 N N . PRO A 1 189 ? 24.114 5.599 -32.626 1.00 86.38 189 PRO A N 1
ATOM 1450 C CA . PRO A 1 189 ? 24.474 6.622 -33.600 1.00 86.38 189 PRO A CA 1
ATOM 1451 C C . PRO A 1 189 ? 24.215 6.126 -35.030 1.00 86.38 189 PRO A C 1
ATOM 1453 O O . PRO A 1 189 ? 24.479 4.972 -35.366 1.00 86.38 189 PRO A O 1
ATOM 1456 N N . ILE A 1 190 ? 23.700 7.003 -35.886 1.00 85.81 190 ILE A N 1
ATOM 1457 C CA . ILE A 1 190 ? 23.539 6.760 -37.325 1.00 85.81 190 ILE A CA 1
ATOM 1458 C C . ILE A 1 190 ? 24.061 7.969 -38.102 1.00 85.81 190 ILE A C 1
ATOM 1460 O O . ILE A 1 190 ? 24.254 9.046 -37.536 1.00 85.81 190 ILE A O 1
ATOM 1464 N N . GLU A 1 191 ? 24.277 7.813 -39.406 1.00 83.00 191 GLU A N 1
ATOM 1465 C CA . GLU A 1 191 ? 24.600 8.955 -40.260 1.00 83.00 191 GLU A CA 1
ATOM 1466 C C . GLU A 1 191 ? 23.483 10.006 -40.167 1.00 83.00 191 GLU A C 1
ATOM 1468 O O . GLU A 1 191 ? 22.304 9.704 -40.352 1.00 83.00 191 GLU A O 1
ATOM 1473 N N . GLY A 1 192 ? 23.848 11.238 -39.807 1.00 82.06 192 GLY A N 1
ATOM 1474 C CA . GLY A 1 192 ? 22.898 12.340 -39.659 1.00 82.06 192 GLY A CA 1
ATOM 1475 C C . GLY A 1 192 ? 22.060 12.341 -38.371 1.00 82.06 192 GLY A C 1
ATOM 1476 O O . GLY A 1 192 ? 21.162 13.175 -38.264 1.00 82.06 192 GLY A O 1
ATOM 1477 N N . GLY A 1 193 ? 22.321 11.471 -37.380 1.00 84.94 193 GLY A N 1
ATOM 1478 C CA . GLY A 1 193 ? 21.608 11.545 -36.098 1.00 84.94 193 GLY A CA 1
ATOM 1479 C C . GLY A 1 193 ? 21.767 10.351 -35.153 1.00 84.94 193 GLY A C 1
ATOM 1480 O O . GLY A 1 193 ? 22.821 9.728 -35.041 1.00 84.94 193 GLY A O 1
ATOM 1481 N N . SER A 1 194 ? 20.705 10.041 -34.407 1.00 83.81 194 SER A N 1
ATOM 1482 C CA . SER A 1 194 ? 20.661 8.900 -33.483 1.00 83.81 194 SER A CA 1
ATOM 1483 C C . SER A 1 194 ? 19.273 8.268 -33.471 1.00 83.81 194 SER A C 1
ATOM 1485 O O . SER A 1 194 ? 18.269 8.979 -33.530 1.00 83.81 194 SER A O 1
ATOM 1487 N N . GLN A 1 195 ? 19.221 6.940 -33.374 1.00 84.81 195 GLN A N 1
ATOM 1488 C CA . GLN A 1 195 ? 17.980 6.186 -33.179 1.00 84.81 195 GLN A CA 1
ATOM 1489 C C . GLN A 1 195 ? 17.787 5.869 -31.702 1.00 84.81 195 GLN A C 1
ATOM 1491 O O . GLN A 1 195 ? 18.764 5.589 -31.007 1.00 84.81 195 GLN A O 1
ATOM 1496 N N . TRP A 1 196 ? 16.531 5.865 -31.248 1.00 84.12 196 TRP A N 1
ATOM 1497 C CA . TRP A 1 196 ? 16.193 5.624 -29.846 1.00 84.12 196 TRP A CA 1
ATOM 1498 C C . TRP A 1 196 ? 15.103 4.563 -29.733 1.00 84.12 196 TRP A C 1
ATOM 1500 O O . TRP A 1 196 ? 14.109 4.602 -30.463 1.00 84.12 196 TRP A O 1
ATOM 1510 N N . ILE A 1 197 ? 15.271 3.639 -28.792 1.00 85.56 197 ILE A N 1
ATOM 1511 C CA . ILE A 1 197 ? 14.251 2.661 -28.409 1.00 85.56 197 ILE A CA 1
ATOM 1512 C C . ILE A 1 197 ? 13.977 2.844 -26.927 1.00 85.56 197 ILE A C 1
ATOM 1514 O O . ILE A 1 197 ? 14.853 2.585 -26.112 1.00 85.56 197 ILE A O 1
ATOM 1518 N N . SER A 1 198 ? 12.775 3.274 -26.572 1.00 83.56 198 SER A N 1
ATOM 1519 C CA . SER A 1 198 ? 12.366 3.474 -25.183 1.00 83.56 198 SER A CA 1
ATOM 1520 C C . SER A 1 198 ? 11.483 2.327 -24.711 1.00 83.56 198 SER A C 1
ATOM 1522 O O . SER A 1 198 ? 10.621 1.840 -25.448 1.00 83.56 198 SER A O 1
ATOM 1524 N N . LEU A 1 199 ? 11.678 1.917 -23.462 1.00 83.19 199 LEU A N 1
ATOM 1525 C CA . LEU A 1 199 ? 10.841 0.933 -22.792 1.00 83.19 199 LEU A CA 1
ATOM 1526 C C . LEU A 1 199 ? 9.738 1.641 -22.000 1.00 83.19 199 LEU A C 1
ATOM 1528 O O . LEU A 1 199 ? 10.016 2.400 -21.077 1.00 83.19 199 LEU A O 1
ATOM 1532 N N . TYR A 1 200 ? 8.485 1.345 -22.327 1.00 79.12 200 TYR A N 1
ATOM 1533 C CA . TYR A 1 200 ? 7.321 1.786 -21.567 1.00 79.12 200 TYR A CA 1
ATOM 1534 C C . TYR A 1 200 ? 6.800 0.633 -20.710 1.00 79.12 200 TYR A C 1
ATOM 1536 O O . TYR A 1 200 ? 6.597 -0.468 -21.219 1.00 79.12 200 TYR A O 1
ATOM 1544 N N . ILE A 1 201 ? 6.571 0.863 -19.418 1.00 79.50 201 ILE A N 1
ATOM 1545 C CA . ILE A 1 201 ? 5.908 -0.106 -18.538 1.00 79.50 201 ILE A CA 1
ATOM 1546 C C . ILE A 1 201 ? 4.797 0.617 -17.791 1.00 79.50 201 ILE A C 1
ATOM 1548 O O . ILE A 1 201 ? 5.016 1.663 -17.189 1.00 79.50 201 ILE A O 1
ATOM 1552 N N . SER A 1 202 ? 3.597 0.054 -17.834 1.00 72.12 202 SER A N 1
ATOM 1553 C CA . SER A 1 202 ? 2.396 0.617 -17.218 1.00 72.12 202 SER A CA 1
ATOM 1554 C C . SER A 1 202 ? 1.602 -0.459 -16.489 1.00 72.12 202 SER A C 1
ATOM 1556 O O . SER A 1 202 ? 1.811 -1.650 -16.712 1.00 72.12 202 SER A O 1
ATOM 1558 N N . GLY A 1 203 ? 0.685 -0.033 -15.622 1.00 66.94 203 GLY A N 1
ATOM 1559 C CA . GLY A 1 203 ? -0.119 -0.934 -14.797 1.00 66.94 203 GLY A CA 1
ATOM 1560 C C . GLY A 1 203 ? 0.673 -1.609 -13.677 1.00 66.94 203 GLY A C 1
ATOM 1561 O O . GLY A 1 203 ? 1.871 -1.406 -13.522 1.00 66.94 203 GLY A O 1
ATOM 1562 N N . THR A 1 204 ? -0.006 -2.420 -12.882 1.00 67.88 204 THR A N 1
ATOM 1563 C CA . THR A 1 204 ? 0.557 -3.166 -11.750 1.00 67.88 204 THR A CA 1
ATOM 1564 C C . THR A 1 204 ? -0.070 -4.557 -11.721 1.00 67.88 204 THR A C 1
ATOM 1566 O O . THR A 1 204 ? -1.093 -4.793 -12.370 1.00 67.88 204 THR A O 1
ATOM 1569 N N . GLY A 1 205 ? 0.541 -5.503 -11.007 1.00 67.38 205 GLY A N 1
ATOM 1570 C CA . GLY A 1 205 ? -0.051 -6.830 -10.835 1.00 67.38 205 GLY A CA 1
ATOM 1571 C C . GLY A 1 205 ? -0.322 -7.547 -12.167 1.00 67.38 205 GLY A C 1
ATOM 1572 O O . GLY A 1 205 ? 0.492 -7.516 -13.094 1.00 67.38 205 GLY A O 1
ATOM 1573 N N . ALA A 1 206 ? -1.515 -8.131 -12.295 1.00 61.34 206 ALA A N 1
ATOM 1574 C CA . ALA A 1 206 ? -1.998 -8.760 -13.526 1.00 61.34 206 ALA A CA 1
ATOM 1575 C C . ALA A 1 206 ? -2.197 -7.773 -14.695 1.00 61.34 206 ALA A C 1
ATOM 1577 O O . ALA A 1 206 ? -2.221 -8.178 -15.861 1.00 61.34 206 ALA A O 1
ATOM 1578 N N . ALA A 1 207 ? -2.352 -6.478 -14.401 1.00 64.44 207 ALA A N 1
ATOM 1579 C CA . ALA A 1 207 ? -2.542 -5.423 -15.393 1.00 64.44 207 ALA A CA 1
ATOM 1580 C C . ALA A 1 207 ? -1.219 -4.848 -15.922 1.00 64.44 207 ALA A C 1
ATOM 1582 O O . ALA A 1 207 ? -1.250 -3.950 -16.768 1.00 64.44 207 ALA A O 1
ATOM 1583 N N . LEU A 1 208 ? -0.077 -5.358 -15.449 1.00 71.06 208 LEU A N 1
ATOM 1584 C CA . LEU A 1 208 ? 1.244 -4.930 -15.881 1.00 71.06 208 LEU A CA 1
ATOM 1585 C C . LEU A 1 208 ? 1.433 -5.160 -17.392 1.00 71.06 208 LEU A C 1
ATOM 1587 O O . LEU A 1 208 ? 1.354 -6.279 -17.911 1.00 71.06 208 LEU A O 1
ATOM 1591 N N . LYS A 1 209 ? 1.705 -4.073 -18.109 1.00 76.75 209 LYS A N 1
ATOM 1592 C CA . LYS A 1 209 ? 1.917 -4.035 -19.557 1.00 76.75 209 LYS A CA 1
ATOM 1593 C C . LYS A 1 209 ? 3.270 -3.419 -19.856 1.00 76.75 209 LYS A C 1
ATOM 1595 O O . LYS A 1 209 ? 3.655 -2.428 -19.244 1.00 76.75 209 LYS A O 1
ATOM 1600 N N . GLY A 1 210 ? 3.963 -3.991 -20.830 1.00 80.50 210 GLY A N 1
ATOM 1601 C CA . GLY A 1 210 ? 5.192 -3.438 -21.390 1.00 80.50 210 GLY A CA 1
ATOM 1602 C C . GLY A 1 210 ? 4.943 -2.914 -22.800 1.00 80.50 210 GLY A C 1
ATOM 1603 O O . GLY A 1 210 ? 3.982 -3.315 -23.450 1.00 80.50 210 GLY A O 1
ATOM 1604 N N . GLY A 1 211 ? 5.814 -2.051 -23.295 1.00 80.12 211 GLY A N 1
ATOM 1605 C CA . GLY A 1 211 ? 5.780 -1.508 -24.645 1.00 80.12 211 GLY A CA 1
ATOM 1606 C C . GLY A 1 211 ? 7.180 -1.105 -25.082 1.00 80.12 211 GLY A C 1
ATOM 1607 O O . GLY A 1 211 ? 7.969 -0.651 -24.260 1.00 80.12 211 GLY A O 1
ATOM 1608 N N . LEU A 1 212 ? 7.497 -1.270 -26.364 1.00 81.12 212 LEU A N 1
ATOM 1609 C CA . LEU A 1 212 ? 8.675 -0.633 -26.954 1.00 81.12 212 LEU A CA 1
ATOM 1610 C C . LEU A 1 212 ? 8.209 0.511 -27.843 1.00 81.12 212 LEU A C 1
ATOM 1612 O O . LEU A 1 212 ? 7.309 0.341 -28.671 1.00 81.12 212 LEU A O 1
ATOM 1616 N N . HIS A 1 213 ? 8.821 1.669 -27.652 1.00 81.62 213 HIS A N 1
ATOM 1617 C CA . HIS A 1 213 ? 8.614 2.849 -28.469 1.00 81.62 213 HIS A CA 1
ATOM 1618 C C . HIS A 1 213 ? 9.879 3.116 -29.279 1.00 81.62 213 HIS A C 1
ATOM 1620 O O . HIS A 1 213 ? 10.965 3.231 -28.718 1.00 81.62 213 HIS A O 1
ATOM 1626 N N . PHE A 1 214 ? 9.737 3.217 -30.597 1.00 80.69 214 PHE A N 1
ATOM 1627 C CA . PHE A 1 214 ? 10.853 3.446 -31.510 1.00 80.69 214 PHE A CA 1
ATOM 1628 C C . PHE A 1 214 ? 10.769 4.881 -32.026 1.00 80.69 214 PHE A C 1
ATOM 1630 O O . PHE A 1 214 ? 9.816 5.240 -32.720 1.00 80.69 214 PHE A O 1
ATOM 1637 N N . ALA A 1 215 ? 11.763 5.701 -31.692 1.00 69.88 215 ALA A N 1
ATOM 1638 C CA . ALA A 1 215 ? 11.923 7.010 -32.297 1.00 69.88 215 ALA A CA 1
ATOM 1639 C C . ALA A 1 215 ? 12.766 6.841 -33.569 1.00 69.88 215 ALA A C 1
ATOM 1641 O O . ALA A 1 215 ? 13.970 6.592 -33.494 1.00 69.88 215 ALA A O 1
ATOM 1642 N N . VAL A 1 216 ? 12.106 7.014 -34.721 1.00 66.06 216 VAL A N 1
ATOM 1643 C CA . VAL A 1 216 ? 12.640 6.950 -36.095 1.00 66.06 216 VAL A CA 1
ATOM 1644 C C . VAL A 1 216 ? 12.745 5.527 -36.692 1.00 66.06 216 VAL A C 1
ATOM 1646 O O . VAL A 1 216 ? 13.575 4.709 -36.299 1.00 66.06 216 VAL A O 1
ATOM 1649 N N . ASP A 1 217 ? 11.921 5.256 -37.714 1.00 56.25 217 ASP A N 1
ATOM 1650 C CA . ASP A 1 217 ? 11.953 4.038 -38.544 1.00 56.25 217 ASP A CA 1
ATOM 1651 C C . ASP A 1 217 ? 13.157 4.087 -39.515 1.00 56.25 217 ASP A C 1
ATOM 1653 O O . ASP A 1 217 ? 13.068 4.703 -40.573 1.00 56.25 217 ASP A O 1
ATOM 1657 N N . PHE A 1 218 ? 14.268 3.414 -39.195 1.00 58.00 218 PHE A N 1
ATOM 1658 C CA . PHE A 1 218 ? 15.307 3.059 -40.180 1.00 58.00 218 PHE A CA 1
ATOM 1659 C C . PHE A 1 218 ? 15.812 1.624 -39.958 1.00 58.00 218 PHE A C 1
ATOM 1661 O O . PHE A 1 218 ? 16.006 1.189 -38.820 1.00 58.00 218 PHE A O 1
ATOM 1668 N N . ASP A 1 219 ? 15.978 0.912 -41.075 1.00 64.50 219 ASP A N 1
ATOM 1669 C CA . ASP A 1 219 ? 16.595 -0.391 -41.384 1.00 64.50 219 ASP A CA 1
ATOM 1670 C C . ASP A 1 219 ? 16.626 -1.487 -40.300 1.00 64.50 219 ASP A C 1
ATOM 1672 O O . ASP A 1 219 ? 16.025 -2.547 -40.487 1.00 64.50 219 ASP A O 1
ATOM 1676 N N . ALA A 1 220 ? 17.271 -1.260 -39.153 1.00 64.25 220 ALA A N 1
ATOM 1677 C CA . ALA A 1 220 ? 17.399 -2.251 -38.079 1.00 64.25 220 ALA A CA 1
ATOM 1678 C C . ALA A 1 220 ? 16.118 -2.427 -37.238 1.00 64.25 220 ALA A C 1
ATOM 1680 O O . ALA A 1 220 ? 15.895 -3.489 -36.661 1.00 64.25 220 ALA A O 1
ATOM 1681 N N . VAL A 1 221 ? 15.236 -1.421 -37.187 1.00 66.56 221 VAL A N 1
ATOM 1682 C CA . VAL A 1 221 ? 14.014 -1.470 -36.358 1.00 66.56 221 VAL A CA 1
ATOM 1683 C C . VAL A 1 221 ? 13.088 -2.616 -36.781 1.00 66.56 221 VAL A C 1
ATOM 1685 O O . VAL A 1 221 ? 12.521 -3.306 -35.936 1.00 66.56 221 VAL A O 1
ATOM 1688 N N . LYS A 1 222 ? 12.986 -2.890 -38.088 1.00 65.94 222 LYS A N 1
ATOM 1689 C CA . LYS A 1 222 ? 12.146 -3.981 -38.611 1.00 65.94 222 LYS A CA 1
ATOM 1690 C C . LYS A 1 222 ? 12.676 -5.367 -38.236 1.00 65.94 222 LYS A C 1
ATOM 1692 O O . LYS A 1 222 ? 11.871 -6.248 -37.935 1.00 65.94 222 LYS A O 1
ATOM 1697 N N . SER A 1 223 ? 13.996 -5.575 -38.257 1.00 67.75 223 SER A N 1
ATOM 1698 C CA . SER A 1 223 ? 14.593 -6.856 -37.853 1.00 67.75 223 SER A CA 1
ATOM 1699 C C . SER A 1 223 ? 14.489 -7.063 -36.346 1.00 67.75 223 SER A C 1
ATOM 1701 O O . SER A 1 223 ? 14.067 -8.134 -35.923 1.00 67.75 223 SER A O 1
ATOM 1703 N N . ILE A 1 224 ? 14.760 -6.016 -35.558 1.00 69.06 224 ILE A N 1
ATOM 1704 C CA . ILE A 1 224 ? 14.628 -6.029 -34.095 1.00 69.06 224 ILE A CA 1
ATOM 1705 C C . ILE A 1 224 ? 13.190 -6.352 -33.693 1.00 69.06 224 ILE A C 1
ATOM 1707 O O . ILE A 1 224 ? 12.967 -7.231 -32.871 1.00 69.06 224 ILE A O 1
ATOM 1711 N N . TYR A 1 225 ? 12.201 -5.698 -34.307 1.00 67.38 225 TYR A N 1
ATOM 1712 C CA . TYR A 1 225 ? 10.793 -5.973 -34.022 1.00 67.38 225 TYR A CA 1
ATOM 1713 C C . TYR A 1 225 ? 10.441 -7.439 -34.290 1.00 67.38 225 TYR A C 1
ATOM 1715 O O . TYR A 1 225 ? 9.789 -8.088 -33.479 1.00 67.38 225 TYR A O 1
ATOM 1723 N N . LYS A 1 226 ? 10.908 -7.992 -35.415 1.00 67.81 226 LYS A N 1
ATOM 1724 C CA . LYS A 1 226 ? 10.657 -9.393 -35.768 1.00 67.81 226 LYS A CA 1
ATOM 1725 C C . LYS A 1 226 ? 11.340 -10.371 -34.803 1.00 67.81 226 LYS A C 1
ATOM 1727 O O . LYS A 1 226 ? 10.748 -11.400 -34.497 1.00 67.81 226 LYS A O 1
ATOM 1732 N N . GLU A 1 227 ? 12.548 -10.063 -34.334 1.00 72.06 227 GLU A N 1
ATOM 1733 C CA . GLU A 1 227 ? 13.306 -10.903 -33.393 1.00 72.06 227 GLU A CA 1
ATOM 1734 C C . GLU A 1 227 ? 12.742 -10.836 -31.967 1.00 72.06 227 GLU A C 1
ATOM 1736 O O . GLU A 1 227 ? 12.594 -11.867 -31.318 1.00 72.06 227 GLU A O 1
ATOM 1741 N N . VAL A 1 228 ? 12.375 -9.641 -31.496 1.00 69.31 228 VAL A N 1
ATOM 1742 C CA . VAL A 1 228 ? 11.872 -9.415 -30.132 1.00 69.31 228 VAL A CA 1
ATOM 1743 C C . VAL A 1 228 ? 10.406 -9.829 -29.991 1.00 69.31 228 VAL A C 1
ATOM 1745 O O . VAL A 1 228 ? 10.027 -10.399 -28.969 1.00 69.31 228 VAL A O 1
ATOM 1748 N N . CYS A 1 229 ? 9.575 -9.550 -30.999 1.00 63.34 229 CYS A N 1
ATOM 1749 C CA . CYS A 1 229 ? 8.128 -9.754 -30.918 1.00 63.34 229 CYS A CA 1
ATOM 1750 C C . CYS A 1 229 ? 7.650 -11.019 -31.651 1.00 63.34 229 CYS A C 1
ATOM 1752 O O . CYS A 1 229 ? 6.628 -11.564 -31.273 1.00 63.34 229 CYS A O 1
ATOM 1754 N N . GLY A 1 230 ? 8.360 -11.548 -32.653 1.00 60.41 230 GLY A N 1
ATOM 1755 C CA . GLY A 1 230 ? 7.899 -12.688 -33.468 1.00 60.41 230 GLY A CA 1
ATOM 1756 C C . GLY A 1 230 ? 6.944 -12.314 -34.621 1.00 60.41 230 GLY A C 1
ATOM 1757 O O . GLY A 1 230 ? 6.625 -11.145 -34.831 1.00 60.41 230 GLY A O 1
ATOM 1758 N N . SER A 1 231 ? 6.510 -13.307 -35.419 1.00 45.44 231 SER A N 1
ATOM 1759 C CA . SER A 1 231 ? 5.703 -13.122 -36.652 1.00 45.44 231 SER A CA 1
ATOM 1760 C C . SER A 1 231 ? 4.194 -12.961 -36.440 1.00 45.44 231 SER A C 1
ATOM 1762 O O . SER A 1 231 ? 3.510 -12.487 -37.345 1.00 45.44 231 SER A O 1
ATOM 1764 N N . ASP A 1 232 ? 3.682 -13.339 -35.269 1.00 35.69 232 ASP A N 1
ATOM 1765 C CA . ASP A 1 232 ? 2.247 -13.594 -35.052 1.00 35.69 232 ASP A CA 1
ATOM 1766 C C . ASP A 1 232 ? 1.489 -12.406 -34.426 1.00 35.69 232 ASP A C 1
ATOM 1768 O O . ASP A 1 232 ? 0.379 -12.555 -33.920 1.00 35.69 232 ASP A O 1
ATOM 1772 N N . TRP A 1 233 ? 2.074 -11.205 -34.449 1.00 40.66 233 TRP A N 1
ATOM 1773 C CA . TRP A 1 233 ? 1.557 -10.047 -33.715 1.00 40.66 233 TRP A CA 1
ATOM 1774 C C . TRP A 1 233 ? 0.859 -9.051 -34.647 1.00 40.66 233 TRP A C 1
ATOM 1776 O O . TRP A 1 233 ? 1.423 -8.573 -35.634 1.00 40.66 233 TRP A O 1
ATOM 1786 N N . SER A 1 234 ? -0.400 -8.729 -34.335 1.00 36.72 234 SER A N 1
ATOM 1787 C CA . SER A 1 234 ? -1.230 -7.814 -35.121 1.00 36.72 234 SER A CA 1
ATOM 1788 C C . SER A 1 234 ? -0.771 -6.360 -34.982 1.00 36.72 234 SER A C 1
ATOM 1790 O O . SER A 1 234 ? -0.659 -5.829 -33.877 1.00 36.72 234 SER A O 1
ATOM 1792 N N . ARG A 1 235 ? -0.575 -5.700 -36.130 1.00 36.50 235 ARG A N 1
ATOM 1793 C CA . ARG A 1 235 ? -0.246 -4.274 -36.269 1.00 36.50 235 ARG A CA 1
ATOM 1794 C C . ARG A 1 235 ? -1.362 -3.390 -35.691 1.00 36.50 235 ARG A C 1
ATOM 1796 O O . ARG A 1 235 ? -2.347 -3.128 -36.373 1.00 36.50 235 ARG A O 1
ATOM 1803 N N . GLY A 1 236 ? -1.193 -2.880 -34.476 1.00 32.16 236 GLY A N 1
ATOM 1804 C CA . GLY A 1 236 ? -1.983 -1.753 -33.971 1.00 32.16 236 GLY A CA 1
ATOM 1805 C C . GLY A 1 236 ? -1.369 -0.439 -34.447 1.00 32.16 236 GLY A C 1
ATOM 1806 O O . GLY A 1 236 ? -0.518 0.115 -33.763 1.00 32.16 236 GLY A O 1
ATOM 1807 N N . GLY A 1 237 ? -1.721 0.020 -35.649 1.00 27.78 237 GLY A N 1
ATOM 1808 C CA . GLY A 1 237 ? -1.235 1.289 -36.194 1.00 27.78 237 GLY A CA 1
ATOM 1809 C C . GLY A 1 237 ? -2.316 2.363 -36.178 1.00 27.78 237 GLY A C 1
ATOM 1810 O O . GLY A 1 237 ? -3.295 2.237 -36.906 1.00 27.78 237 GLY A O 1
ATOM 1811 N N . SER A 1 238 ? -2.112 3.451 -35.435 1.00 25.78 238 SER A N 1
ATOM 1812 C CA . SER A 1 238 ? -2.704 4.739 -35.794 1.00 25.78 238 SER A CA 1
ATOM 1813 C C . SER A 1 238 ? -1.791 5.395 -36.832 1.00 25.78 238 SER A C 1
ATOM 1815 O O . SER A 1 238 ? -0.627 5.698 -36.589 1.00 25.78 238 SER A O 1
ATOM 1817 N N . THR A 1 239 ? -2.302 5.548 -38.049 1.00 24.52 239 THR A N 1
ATOM 1818 C CA . THR A 1 239 ? -1.651 6.300 -39.124 1.00 24.52 239 THR A CA 1
ATOM 1819 C C . THR A 1 239 ? -2.249 7.695 -39.134 1.00 24.52 239 THR A C 1
ATOM 1821 O O . THR A 1 239 ? -3.353 7.868 -39.632 1.00 24.52 239 THR A O 1
ATOM 1824 N N . HIS A 1 240 ? -1.546 8.692 -38.595 1.00 23.42 240 HIS A N 1
ATOM 1825 C CA . HIS A 1 240 ? -1.740 10.093 -38.979 1.00 23.42 240 HIS A CA 1
ATOM 1826 C C . HIS A 1 240 ? -0.378 10.675 -39.361 1.00 23.42 240 HIS A C 1
ATOM 1828 O O . HIS A 1 240 ? 0.558 10.735 -38.567 1.00 23.42 240 HIS A O 1
ATOM 1834 N N . CYS A 1 241 ? -0.249 11.022 -40.639 1.00 24.88 241 CYS A N 1
ATOM 1835 C CA . CYS A 1 241 ? 0.965 11.537 -41.247 1.00 24.88 241 CYS A CA 1
ATOM 1836 C C . CYS A 1 241 ? 1.257 12.967 -40.774 1.00 24.88 241 CYS A C 1
ATOM 1838 O O . CYS A 1 241 ? 0.652 13.912 -41.270 1.00 24.88 241 CYS A O 1
ATOM 1840 N N . ARG A 1 242 ? 2.228 13.107 -39.867 1.00 25.72 242 ARG A N 1
ATOM 1841 C CA . ARG A 1 242 ? 3.360 14.058 -39.901 1.00 25.72 242 ARG A CA 1
ATOM 1842 C C . ARG A 1 242 ? 4.258 13.710 -38.701 1.00 25.72 242 ARG A C 1
ATOM 1844 O O . ARG A 1 242 ? 3.914 14.022 -37.572 1.00 25.72 242 ARG A O 1
ATOM 1851 N N . SER A 1 243 ? 5.387 13.047 -38.987 1.00 26.72 243 SER A N 1
ATOM 1852 C CA . SER A 1 243 ? 6.333 12.392 -38.051 1.00 26.72 243 SER A CA 1
ATOM 1853 C C . SER A 1 243 ? 5.817 11.084 -37.411 1.00 26.72 243 SER A C 1
ATOM 1855 O O . SER A 1 243 ? 4.840 11.130 -36.668 1.00 26.72 243 SER A O 1
ATOM 1857 N N . PRO A 1 244 ? 6.411 9.898 -37.679 1.00 34.06 244 PRO A N 1
ATOM 1858 C CA . PRO A 1 244 ? 5.901 8.645 -37.141 1.00 34.06 244 PRO A CA 1
ATOM 1859 C C . PRO A 1 244 ? 6.625 8.297 -35.836 1.00 34.06 244 PRO A C 1
ATOM 1861 O O . PRO A 1 244 ? 7.684 7.672 -35.847 1.00 34.06 244 PRO A O 1
ATOM 1864 N N . SER A 1 245 ? 6.042 8.658 -34.699 1.00 37.88 245 SER A N 1
ATOM 1865 C CA . SER A 1 245 ? 6.219 7.863 -33.484 1.00 37.88 245 SER A CA 1
ATOM 1866 C C . SER A 1 245 ? 5.300 6.641 -33.579 1.00 37.88 245 SER A C 1
ATOM 1868 O O . SER A 1 245 ? 4.126 6.756 -33.938 1.00 37.88 245 SER A O 1
ATOM 1870 N N . ARG A 1 246 ? 5.837 5.443 -33.321 1.00 45.16 246 ARG A N 1
ATOM 1871 C CA . ARG A 1 246 ? 5.060 4.193 -33.281 1.00 45.16 246 ARG A CA 1
ATOM 1872 C C . ARG A 1 246 ? 5.153 3.585 -31.890 1.00 45.16 246 ARG A C 1
ATOM 1874 O O . ARG A 1 246 ? 6.244 3.258 -31.424 1.00 45.16 246 ARG A O 1
ATOM 1881 N N . THR A 1 247 ? 3.998 3.365 -31.272 1.00 41.12 247 THR A N 1
ATOM 1882 C CA . THR A 1 247 ? 3.876 2.717 -29.961 1.00 41.12 247 THR A CA 1
ATOM 1883 C C . THR A 1 247 ? 3.240 1.345 -30.132 1.00 41.12 247 THR A C 1
ATOM 1885 O O . THR A 1 247 ? 2.173 1.231 -30.729 1.00 41.12 247 THR A O 1
ATOM 1888 N N . SER A 1 248 ? 3.881 0.299 -29.609 1.00 44.81 248 SER A N 1
ATOM 1889 C CA . SER A 1 248 ? 3.296 -1.046 -29.519 1.00 44.81 248 SER A CA 1
ATOM 1890 C C . SER A 1 248 ? 3.159 -1.443 -28.047 1.00 44.81 248 SER A C 1
ATOM 1892 O O . SER A 1 248 ? 4.118 -1.303 -27.290 1.00 44.81 248 SER A O 1
ATOM 1894 N N . LEU A 1 249 ? 1.975 -1.909 -27.636 1.00 39.25 249 LEU A N 1
ATOM 1895 C CA . LEU A 1 249 ? 1.660 -2.332 -26.262 1.00 39.25 249 LEU A CA 1
ATOM 1896 C C . LEU A 1 249 ? 1.530 -3.861 -26.187 1.00 39.25 249 LEU A C 1
ATOM 1898 O O . LEU A 1 249 ? 0.918 -4.470 -27.064 1.00 39.25 249 LEU A O 1
ATOM 1902 N N . TRP A 1 250 ? 2.039 -4.473 -25.115 1.00 46.66 250 TRP A N 1
ATOM 1903 C CA . TRP A 1 250 ? 2.015 -5.924 -24.883 1.00 46.66 250 TRP A CA 1
ATOM 1904 C C . TRP A 1 250 ? 1.610 -6.284 -23.446 1.00 46.66 250 TRP A C 1
ATOM 1906 O O . TRP A 1 250 ? 1.814 -5.512 -22.506 1.00 46.66 250 TRP A O 1
ATOM 1916 N N . LYS A 1 251 ? 1.105 -7.513 -23.265 1.00 36.91 251 LYS A N 1
ATOM 1917 C CA . LYS A 1 251 ? 1.013 -8.169 -21.950 1.00 36.91 251 LYS A CA 1
ATOM 1918 C C . LYS A 1 251 ? 2.344 -8.846 -21.625 1.00 36.91 251 LYS A C 1
ATOM 1920 O O . LYS A 1 251 ? 2.903 -9.534 -22.477 1.00 36.91 251 LYS A O 1
ATOM 1925 N N . LEU A 1 252 ? 2.845 -8.649 -20.409 1.00 39.66 252 LEU A N 1
ATOM 1926 C CA . LEU A 1 252 ? 4.084 -9.279 -19.955 1.00 39.66 252 LEU A CA 1
ATOM 1927 C C . LEU A 1 252 ? 3.848 -10.744 -19.553 1.00 39.66 252 LEU A C 1
ATOM 1929 O O . LEU A 1 252 ? 2.742 -11.087 -19.133 1.00 39.66 252 LEU A O 1
ATOM 1933 N N . PRO A 1 253 ? 4.862 -11.622 -19.676 1.00 41.38 253 PRO A N 1
ATOM 1934 C CA . PRO A 1 253 ? 4.759 -12.977 -19.153 1.00 41.38 253 PRO A CA 1
ATOM 1935 C C . PRO A 1 253 ? 4.574 -12.930 -17.632 1.00 41.38 253 PRO A C 1
ATOM 1937 O O . PRO A 1 253 ? 5.342 -12.281 -16.926 1.00 41.38 253 PRO A O 1
ATOM 1940 N N . THR A 1 254 ? 3.551 -13.624 -17.136 1.00 40.62 254 THR A N 1
ATOM 1941 C CA . THR A 1 254 ? 3.101 -13.581 -15.735 1.00 40.62 254 THR A CA 1
ATOM 1942 C C . THR A 1 254 ? 3.907 -14.474 -14.789 1.00 40.62 254 THR A C 1
ATOM 1944 O O . THR A 1 254 ? 3.590 -14.549 -13.610 1.00 40.62 254 THR A O 1
ATOM 1947 N N . SER A 1 255 ? 4.948 -15.155 -15.274 1.00 35.41 255 SER A N 1
ATOM 1948 C CA . SER A 1 255 ? 5.753 -16.078 -14.470 1.00 35.41 255 SER A CA 1
ATOM 1949 C C . SER A 1 255 ? 7.231 -16.038 -14.857 1.00 35.41 255 SER A C 1
ATOM 1951 O O . SER A 1 255 ? 7.572 -16.125 -16.041 1.00 35.41 255 SER A O 1
ATOM 1953 N N . SER A 1 256 ? 8.112 -15.991 -13.855 1.00 33.75 256 SER A N 1
ATOM 1954 C CA . SER A 1 256 ? 9.543 -16.274 -14.018 1.00 33.75 256 SER A CA 1
ATOM 1955 C C . SER A 1 256 ? 9.751 -17.673 -14.616 1.00 33.75 256 SER A C 1
ATOM 1957 O O . SER A 1 256 ? 9.087 -18.616 -14.179 1.00 33.75 256 SER A O 1
ATOM 1959 N N . PRO A 1 257 ? 10.671 -17.862 -15.584 1.00 35.31 257 PRO A N 1
ATOM 1960 C CA . PRO A 1 257 ? 11.044 -19.200 -16.021 1.00 35.31 257 PRO A CA 1
ATOM 1961 C C . PRO A 1 257 ? 11.707 -19.922 -14.846 1.00 35.31 257 PRO A C 1
ATOM 1963 O O . PRO A 1 257 ? 12.764 -19.519 -14.361 1.00 35.31 257 PRO A O 1
ATOM 1966 N N . SER A 1 258 ? 11.059 -20.975 -14.360 1.00 33.09 258 SER A N 1
ATOM 1967 C CA . SER A 1 258 ? 11.614 -21.860 -13.348 1.00 33.09 258 SER A CA 1
ATOM 1968 C C . SER A 1 258 ? 12.882 -22.533 -13.884 1.00 33.09 258 SER A C 1
ATOM 1970 O O . SER A 1 258 ? 12.905 -23.066 -14.994 1.00 33.09 258 SER A O 1
ATOM 1972 N N . LEU A 1 259 ? 13.954 -22.500 -13.086 1.00 28.81 259 LEU A N 1
ATOM 1973 C CA . LEU A 1 259 ? 15.166 -23.281 -13.337 1.00 28.81 259 LEU A CA 1
ATOM 1974 C C . LEU A 1 259 ? 14.808 -24.776 -13.465 1.00 28.81 259 LEU A C 1
ATOM 1976 O O . LEU A 1 259 ? 13.923 -25.253 -12.743 1.00 28.81 259 LEU A O 1
ATOM 1980 N N . PRO A 1 260 ? 15.484 -25.542 -14.340 1.00 28.02 260 PRO A N 1
ATOM 1981 C CA . PRO A 1 260 ? 15.188 -26.957 -14.520 1.00 28.02 260 PRO A CA 1
ATOM 1982 C C . PRO A 1 260 ? 15.494 -27.734 -13.232 1.00 28.02 260 PRO A C 1
ATOM 1984 O O . PRO A 1 260 ? 16.639 -27.818 -12.790 1.00 28.02 260 PRO A O 1
ATOM 1987 N N . ARG A 1 261 ? 14.458 -28.324 -12.624 1.00 32.12 261 ARG A N 1
ATOM 1988 C CA . ARG A 1 261 ? 14.611 -29.316 -11.551 1.00 32.12 261 ARG A CA 1
ATOM 1989 C C . ARG A 1 261 ? 15.044 -30.670 -12.137 1.00 32.12 261 ARG A C 1
ATOM 1991 O O . ARG A 1 261 ? 14.583 -31.032 -13.221 1.00 32.12 261 ARG A O 1
ATOM 1998 N N . PRO A 1 262 ? 15.885 -31.444 -11.427 1.00 29.56 262 PRO A N 1
ATOM 1999 C CA . PRO A 1 262 ? 16.365 -32.736 -11.901 1.00 29.56 262 PRO A CA 1
ATOM 2000 C C . PRO A 1 262 ? 15.233 -33.770 -11.951 1.00 29.56 262 PRO A C 1
ATOM 2002 O O . PRO A 1 262 ? 14.343 -33.804 -11.099 1.00 29.56 262 PRO A O 1
ATOM 2005 N N . ALA A 1 263 ? 15.282 -34.614 -12.981 1.00 29.70 263 ALA A N 1
ATOM 2006 C CA . ALA A 1 263 ? 14.260 -35.594 -13.317 1.00 29.70 263 ALA A CA 1
ATOM 2007 C C . ALA A 1 263 ? 14.070 -36.666 -12.226 1.00 29.70 263 ALA A C 1
ATOM 2009 O O . ALA A 1 263 ? 15.025 -37.309 -11.791 1.00 29.70 263 ALA A O 1
ATOM 2010 N N . ARG A 1 264 ? 12.808 -36.933 -11.867 1.00 29.59 264 ARG A N 1
ATOM 2011 C CA . ARG A 1 264 ? 12.373 -38.202 -11.265 1.00 29.59 264 ARG A CA 1
ATOM 2012 C C . ARG A 1 264 ? 11.385 -38.904 -12.200 1.00 29.59 264 ARG A C 1
ATOM 2014 O O . ARG A 1 264 ? 10.475 -38.300 -12.755 1.00 29.59 264 ARG A O 1
ATOM 2021 N N . SER A 1 265 ? 11.642 -40.190 -12.387 1.00 31.72 265 SER A N 1
ATOM 2022 C CA . SER A 1 265 ? 11.010 -41.151 -13.292 1.00 31.72 265 SER A CA 1
ATOM 2023 C C . SER A 1 265 ? 9.560 -41.518 -12.944 1.00 31.72 265 SER A C 1
ATOM 2025 O O . SER A 1 265 ? 9.277 -41.759 -11.773 1.00 31.72 265 SER A O 1
ATOM 2027 N N . GLY A 1 266 ? 8.698 -41.737 -13.955 1.00 27.36 266 GLY A N 1
ATOM 2028 C CA . GLY A 1 266 ? 7.467 -42.533 -13.775 1.00 27.36 266 GLY A CA 1
ATOM 2029 C C . GLY A 1 266 ? 6.311 -42.350 -14.780 1.00 27.36 266 GLY A C 1
ATOM 2030 O O . GLY A 1 266 ? 5.357 -41.657 -14.477 1.00 27.36 266 GLY A O 1
ATOM 2031 N N . ARG A 1 267 ? 6.384 -43.040 -15.934 1.00 27.66 267 ARG A N 1
ATOM 2032 C CA . ARG A 1 267 ? 5.312 -43.628 -16.800 1.00 27.66 267 ARG A CA 1
ATOM 2033 C C . ARG A 1 267 ? 4.008 -42.856 -17.182 1.00 27.66 267 ARG A C 1
ATOM 2035 O O . ARG A 1 267 ? 3.022 -42.876 -16.466 1.00 27.66 267 ARG A O 1
ATOM 2042 N N . CYS A 1 268 ? 3.978 -42.430 -18.459 1.00 22.58 268 CYS A N 1
ATOM 2043 C CA . CYS A 1 268 ? 3.025 -42.735 -19.569 1.00 22.58 268 CYS A CA 1
ATOM 2044 C C . CYS A 1 268 ? 1.477 -42.721 -19.393 1.00 22.58 268 CYS A C 1
ATOM 2046 O O . CYS A 1 268 ? 0.924 -43.695 -18.894 1.00 22.58 268 CYS A O 1
ATOM 2048 N N . ARG A 1 269 ? 0.768 -41.816 -20.111 1.00 25.73 269 ARG A N 1
ATOM 2049 C CA . ARG A 1 269 ? 0.107 -41.991 -21.452 1.00 25.73 269 ARG A CA 1
ATOM 2050 C C . ARG A 1 269 ? -0.611 -40.681 -21.898 1.00 25.73 269 ARG A C 1
ATOM 2052 O O . ARG A 1 269 ? -1.378 -40.140 -21.124 1.00 25.73 269 ARG A O 1
ATOM 2059 N N . ARG A 1 270 ? -0.228 -40.102 -23.060 1.00 26.75 270 ARG A N 1
ATOM 2060 C CA . ARG A 1 270 ? -0.980 -39.895 -24.348 1.00 26.75 270 ARG A CA 1
ATOM 2061 C C . ARG A 1 270 ? -2.158 -38.880 -24.310 1.00 26.75 270 ARG A C 1
ATOM 2063 O O . ARG A 1 270 ? -2.995 -39.043 -23.448 1.00 26.75 270 ARG A O 1
ATOM 2070 N N . TRP A 1 271 ? -2.394 -37.884 -25.188 1.00 22.97 271 TRP A N 1
ATOM 2071 C CA . TRP A 1 271 ? -1.918 -37.340 -26.494 1.00 22.97 271 TRP A CA 1
ATOM 2072 C C . TRP A 1 271 ? -2.234 -35.811 -26.503 1.00 22.97 271 TRP A C 1
ATOM 2074 O O . TRP A 1 271 ? -3.205 -35.422 -25.870 1.00 22.97 271 TRP A O 1
ATOM 2084 N N . TRP A 1 272 ? -1.477 -34.914 -27.157 1.00 23.34 272 TRP A N 1
ATOM 2085 C CA . TRP A 1 272 ? -1.785 -34.376 -28.503 1.00 23.34 272 TRP A CA 1
ATOM 2086 C C . TRP A 1 272 ? -0.578 -33.649 -29.150 1.00 23.34 272 TRP A C 1
ATOM 2088 O O . TRP A 1 272 ? 0.354 -33.213 -28.484 1.00 23.34 272 TRP A O 1
ATOM 2098 N N . LYS A 1 273 ? -0.641 -33.600 -30.486 1.00 24.11 273 LYS A N 1
ATOM 2099 C CA . LYS A 1 273 ? 0.329 -33.264 -31.549 1.00 24.11 273 LYS A CA 1
ATOM 2100 C C . LYS A 1 273 ? 1.298 -32.084 -31.332 1.00 24.11 273 LYS A C 1
ATOM 2102 O O . LYS A 1 273 ? 0.891 -30.974 -31.017 1.00 24.11 273 LYS A O 1
ATOM 2107 N N . ALA A 1 274 ? 2.561 -32.327 -31.697 1.00 25.92 274 ALA A N 1
ATOM 2108 C CA . ALA A 1 274 ? 3.612 -31.333 -31.912 1.00 25.92 274 ALA A CA 1
ATOM 2109 C C . ALA A 1 274 ? 3.819 -31.051 -33.414 1.00 25.92 274 ALA A C 1
ATOM 2111 O O . ALA A 1 274 ? 3.889 -31.981 -34.222 1.00 25.92 274 ALA A O 1
ATOM 2112 N N . VAL A 1 275 ? 3.991 -29.773 -33.761 1.00 23.67 275 VAL A N 1
ATOM 2113 C CA . VAL A 1 275 ? 4.635 -29.319 -35.002 1.00 23.67 275 VAL A CA 1
ATOM 2114 C C . VAL A 1 275 ? 6.143 -29.263 -34.739 1.00 23.67 275 VAL A C 1
ATOM 2116 O O . VAL A 1 275 ? 6.591 -28.662 -33.766 1.00 23.67 275 VAL A O 1
ATOM 2119 N N . ARG A 1 276 ? 6.926 -29.956 -35.572 1.00 26.17 276 ARG A N 1
ATOM 2120 C CA . ARG A 1 276 ? 8.393 -30.039 -35.488 1.00 26.17 276 ARG A CA 1
ATOM 2121 C C . ARG A 1 276 ? 9.050 -28.791 -36.088 1.00 26.17 276 ARG A C 1
ATOM 2123 O O . ARG A 1 276 ? 8.898 -28.550 -37.281 1.00 26.17 276 ARG A O 1
ATOM 2130 N N . CYS A 1 277 ? 9.897 -28.121 -35.307 1.00 23.27 277 CYS A N 1
ATOM 2131 C CA . CYS A 1 277 ? 11.034 -27.354 -35.823 1.00 23.27 277 CYS A CA 1
ATOM 2132 C C . CYS A 1 277 ? 12.187 -28.311 -36.175 1.00 23.27 277 CYS A C 1
ATOM 2134 O O . CYS A 1 277 ? 12.548 -29.182 -35.383 1.00 23.27 277 CYS A O 1
ATOM 2136 N N . ARG A 1 278 ? 12.766 -28.148 -37.371 1.00 26.94 278 ARG A N 1
ATOM 2137 C CA . ARG A 1 278 ? 14.069 -28.709 -37.765 1.00 26.94 278 ARG A CA 1
ATOM 2138 C C . ARG A 1 278 ? 15.151 -27.689 -37.414 1.00 26.94 278 ARG A C 1
ATOM 2140 O O . ARG A 1 278 ? 14.988 -26.541 -37.798 1.00 26.94 278 ARG A O 1
ATOM 2147 N N . PHE A 1 279 ? 16.227 -28.116 -36.755 1.00 25.06 279 PHE A N 1
ATOM 2148 C CA . PHE A 1 279 ? 17.628 -27.956 -37.187 1.00 25.06 279 PHE A CA 1
ATOM 2149 C C . PHE A 1 279 ? 18.564 -28.369 -36.041 1.00 25.06 279 PHE A C 1
ATOM 2151 O O . PHE A 1 279 ? 18.534 -27.765 -34.979 1.00 25.06 279 PHE A O 1
ATOM 2158 N N . CYS A 1 280 ? 19.355 -29.421 -36.273 1.00 24.64 280 CYS A N 1
ATOM 2159 C CA . CYS A 1 280 ? 20.720 -29.624 -35.768 1.00 24.64 280 CYS A CA 1
ATOM 2160 C C . CYS A 1 280 ? 21.195 -31.005 -36.241 1.00 24.64 280 CYS A C 1
ATOM 2162 O O . CYS A 1 280 ? 20.736 -32.033 -35.748 1.00 24.64 280 CYS A O 1
ATOM 2164 N N . SER A 1 281 ? 22.086 -31.042 -37.230 1.00 28.98 281 SER A N 1
ATOM 2165 C CA . SER A 1 281 ? 22.927 -32.205 -37.532 1.00 28.98 281 SER A CA 1
ATOM 2166 C C . SER A 1 281 ? 24.130 -31.738 -38.340 1.00 28.98 281 SER A C 1
ATOM 2168 O O . SER A 1 281 ? 24.026 -31.506 -39.539 1.00 28.98 281 SER A O 1
ATOM 2170 N N . ALA A 1 282 ? 25.259 -31.595 -37.655 1.00 27.75 282 ALA A N 1
ATOM 2171 C CA . ALA A 1 282 ? 26.587 -31.716 -38.235 1.00 27.75 282 ALA A CA 1
ATOM 2172 C C . ALA A 1 282 ? 27.531 -32.169 -37.111 1.00 27.75 282 ALA A C 1
ATOM 2174 O O . ALA A 1 282 ? 27.972 -31.366 -36.296 1.00 27.75 282 ALA A O 1
ATOM 2175 N N . ALA A 1 283 ? 27.788 -33.474 -37.040 1.00 30.06 283 ALA A N 1
ATOM 2176 C CA . ALA A 1 283 ? 28.914 -34.044 -36.312 1.00 30.06 283 ALA A CA 1
ATOM 2177 C C . ALA A 1 283 ? 29.585 -35.058 -37.246 1.00 30.06 283 ALA A C 1
ATOM 2179 O O . ALA A 1 283 ? 28.918 -35.923 -37.816 1.00 30.06 283 ALA A O 1
ATOM 2180 N N . ALA A 1 284 ? 30.886 -34.868 -37.456 1.00 32.34 284 ALA A N 1
ATOM 2181 C CA . ALA A 1 284 ? 31.746 -35.674 -38.312 1.00 32.34 284 ALA A CA 1
ATOM 2182 C C . ALA A 1 284 ? 32.012 -37.073 -37.709 1.00 32.34 284 ALA A C 1
ATOM 2184 O O . ALA A 1 284 ? 31.924 -37.236 -36.490 1.00 32.34 284 ALA A O 1
ATOM 2185 N N . PRO A 1 285 ? 32.354 -38.082 -38.531 1.00 41.59 285 PRO A N 1
ATOM 2186 C CA . PRO A 1 285 ? 32.566 -39.446 -38.063 1.00 41.59 285 PRO A CA 1
ATOM 2187 C C . PRO A 1 285 ? 34.003 -39.687 -37.571 1.00 41.59 285 PRO A C 1
ATOM 2189 O O . PRO A 1 285 ? 34.974 -39.343 -38.243 1.00 41.59 285 PRO A O 1
ATOM 2192 N N . TRP A 1 286 ? 34.127 -40.366 -36.429 1.00 31.33 286 TRP A N 1
ATOM 2193 C CA . TRP A 1 286 ? 35.336 -41.095 -36.043 1.00 31.33 286 TRP A CA 1
ATOM 2194 C C . TRP A 1 286 ? 35.293 -42.496 -36.655 1.00 31.33 286 TRP A C 1
ATOM 2196 O O . TRP A 1 286 ? 34.406 -43.294 -36.350 1.00 31.33 286 TRP A O 1
ATOM 2206 N N . ALA A 1 287 ? 36.265 -42.786 -37.518 1.00 38.56 287 ALA A N 1
ATOM 2207 C CA . ALA A 1 287 ? 36.579 -44.132 -37.966 1.00 38.56 287 ALA A CA 1
ATOM 2208 C C . ALA A 1 287 ? 37.508 -44.800 -36.945 1.00 38.56 287 ALA A C 1
ATOM 2210 O O . ALA A 1 287 ? 38.516 -44.230 -36.533 1.00 38.56 287 ALA A O 1
ATOM 2211 N N . SER A 1 288 ? 37.155 -46.019 -36.556 1.00 39.47 288 SER A N 1
ATOM 2212 C CA . SER A 1 288 ? 38.024 -46.959 -35.861 1.00 39.47 288 SER A CA 1
ATOM 2213 C C . SER A 1 288 ? 38.520 -47.985 -36.878 1.00 39.47 288 SER A C 1
ATOM 2215 O O . SER A 1 288 ? 37.727 -48.532 -37.642 1.00 39.47 288 SER A O 1
ATOM 2217 N N . SER A 1 289 ? 39.820 -48.277 -36.880 1.00 36.94 289 SER A N 1
ATOM 2218 C CA . SER A 1 289 ? 40.325 -49.545 -37.403 1.00 36.94 289 SER A CA 1
ATOM 2219 C C . SER A 1 289 ? 41.460 -50.061 -36.528 1.00 36.94 289 SER A C 1
ATOM 2221 O O . SER A 1 289 ? 42.501 -49.429 -36.383 1.00 36.94 289 SER A O 1
ATOM 2223 N N . THR A 1 290 ? 41.224 -51.234 -35.962 1.00 46.56 290 THR A N 1
ATOM 2224 C CA . THR A 1 290 ? 42.192 -52.155 -35.370 1.00 46.56 290 THR A CA 1
ATOM 2225 C C . THR A 1 290 ? 43.115 -52.773 -36.424 1.00 46.56 290 THR A C 1
ATOM 2227 O O . THR A 1 290 ? 42.614 -53.464 -37.313 1.00 46.56 290 THR A O 1
ATOM 2230 N N . ARG A 1 291 ? 44.431 -52.612 -36.273 1.00 47.81 291 ARG A N 1
ATOM 2231 C CA . ARG A 1 291 ? 45.453 -53.660 -36.049 1.00 47.81 291 ARG A CA 1
ATOM 2232 C C . ARG A 1 291 ? 46.833 -53.022 -35.999 1.00 47.81 291 ARG A C 1
ATOM 2234 O O . ARG A 1 291 ? 47.080 -52.126 -36.830 1.00 47.81 291 ARG A O 1
#

Secondary structure (DSSP, 8-state):
--EEEEEEETTTS--SSSSHHHHHHHHHHHTT-BS---HHHHHHHHHHHHHS--GGGS-TT-TTGGG--SSS-HHHHHHH--BSEEEEEEPSSS--HHHHHHHHHHHHHTTEEEEETTTTEEE-TTS-EESTTHHHHHHHHHHHHHHS--PPPHHHHHHHHHHHHHHHHHTTT-EEEEETTEEEEEEEEETTEEEEEEEEEE--GGG-EEEEEEES--THHHHHHHHHH-S---------SSS-EEEEEEEPPSS--PPPPPP----------PPPPP-----PPPPP---

Radius of gyration: 27.08 Å; chains: 1; bounding box: 67×70×65 Å

pLDDT: mean 75.18, std 24.61, range [22.58, 98.56]

Organism: NCBI:txid335476

Sequence (291 aa):
MSHDIWAWDISSHPLSTDTFGGAAQTFLALQEVNDGGSPRFAEFARALVARHPSADMLAPDDPDAEDSPWQGNPLKQAQDGQRALFGLSLPQGGDPLPLLRFVVEAANAAGLAVFDDQLGTAFLPDGRVLPEEHREAWATLKRQLDAEPEHLTKAQARKLLLSRLGDVLGKHGFELATRQGWHGAFVRPIEGGSQWISLYISGTGAALKGGLHFAVDFDAVKSIYKEVCGSDWSRGGSTHCRSPSRTSLWKLPTSSPSLPRPARSGRCRRWWKAVRCRFCSAAAPWASSTR